Protein 5G5C (pdb70)

Secondary structure (DSSP, 8-state):
----S--PPP----S--GGGGT---EEEEEE-TT--EEEEEEE--S-SEEEEEE--TT--TT-TTTHHHHHHHHHHTT-EEEEEPPTTSTT-------HHHHHHHHHHHHHHH-GGG-SEEEEEEETHHHHHHHHHHHH-TTEEEEEEES--SSHHHHHHHHHTTGGGS-HHHHHHHHHHHHH---SGGGGTT--S-EEEEEETT-SSS-HHHHHHHHHHHTTT-TTEEEEEESS-TT-HHHHSHHHHHHHHHHHHHHHH-

Radius of gyration: 17.65 Å; Cα contacts (8 Å, |Δi|>4): 556; chains: 1; bounding box: 42×42×53 Å

Structure (mmCIF, N/CA/C/O backbone):
data_5G5C
#
_entry.id   5G5C
#
_cell.length_a   48.596
_cell.length_b   72.915
_cell.length_c   135.929
_cell.angle_alpha   90.00
_cell.angle_beta   90.00
_cell.angle_gamma   90.00
#
_symmetry.space_group_name_H-M   'C 2 2 21'
#
loop_
_entity.id
_entity.type
_entity.pdbx_description
1 polymer ESTERASE
2 water water
#
loop_
_atom_site.group_PDB
_atom_site.id
_atom_site.type_symbol
_atom_site.label_atom_id
_atom_site.label_alt_id
_atom_site.label_comp_id
_atom_site.label_asym_id
_atom_site.label_entity_id
_atom_site.label_seq_id
_atom_site.pdbx_PDB_ins_code
_atom_site.Cartn_x
_atom_site.Cartn_y
_atom_site.Cartn_z
_atom_site.occupancy
_atom_site.B_iso_or_equiv
_atom_site.auth_seq_id
_atom_site.auth_comp_id
_atom_site.auth_asym_id
_atom_site.auth_atom_id
_atom_site.pdbx_PDB_model_num
ATOM 1 N N . HIS A 1 6 ? -14.025 -9.683 51.231 1.00 44.11 19 HIS A N 1
ATOM 2 C CA . HIS A 1 6 ? -14.528 -10.772 50.401 1.00 43.61 19 HIS A CA 1
ATOM 3 C C . HIS A 1 6 ? -13.490 -11.889 50.321 1.00 46.92 19 HIS A C 1
ATOM 4 O O . HIS A 1 6 ? -12.289 -11.639 50.425 1.00 50.77 19 HIS A O 1
ATOM 11 N N . HIS A 1 7 ? -13.953 -13.120 50.137 1.00 45.68 20 HIS A N 1
ATOM 12 C CA . HIS A 1 7 ? -13.068 -14.279 50.191 1.00 43.95 20 HIS A CA 1
ATOM 13 C C . HIS A 1 7 ? -12.709 -14.821 48.812 1.00 41.09 20 HIS A C 1
ATOM 14 O O . HIS A 1 7 ? -11.915 -15.753 48.694 1.00 39.87 20 HIS A O 1
ATOM 21 N N . GLY A 1 8 ? -13.288 -14.231 47.772 1.00 38.48 21 GLY A N 1
ATOM 22 C CA . GLY A 1 8 ? -13.001 -14.645 46.412 1.00 35.63 21 GLY A CA 1
ATOM 23 C C . GLY A 1 8 ? -13.943 -15.725 45.918 1.00 33.52 21 GLY A C 1
ATOM 24 O O . GLY A 1 8 ? -14.887 -16.104 46.611 1.00 35.90 21 GLY A O 1
ATOM 25 N N . TYR A 1 9 ? -13.680 -16.226 44.717 1.00 31.71 22 TYR A N 1
ATOM 26 C CA . TYR A 1 9 ? -14.539 -17.230 44.102 1.00 30.64 22 TYR A CA 1
ATOM 27 C C . TYR A 1 9 ? -13.758 -18.482 43.732 1.00 38.12 22 TYR A C 1
ATOM 28 O O . TYR A 1 9 ? -12.780 -18.417 42.988 1.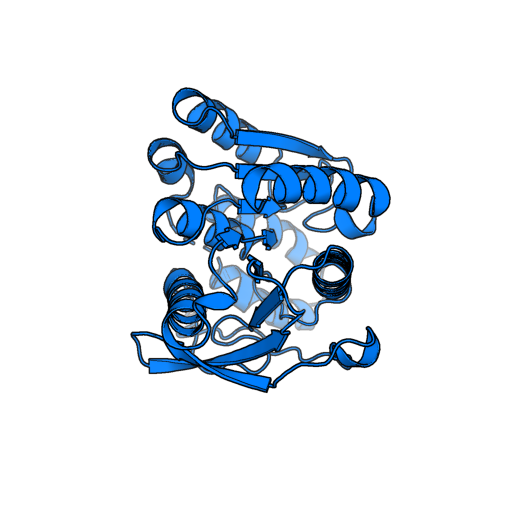00 44.78 22 TYR A O 1
ATOM 37 N N . LYS A 1 10 ? -14.197 -19.622 44.254 1.00 36.75 23 LYS A N 1
ATOM 38 C CA . LYS A 1 10 ? -13.581 -20.899 43.926 1.00 39.45 23 LYS A CA 1
ATOM 39 C C . LYS A 1 10 ? -13.786 -21.194 42.447 1.00 44.44 23 LYS A C 1
ATOM 40 O O . LYS A 1 10 ? -12.955 -21.840 41.804 1.00 48.93 23 LYS A O 1
ATOM 46 N N . MET A 1 11 ? -14.953 -20.812 41.915 1.00 40.21 24 MET A N 1
ATOM 47 C CA . MET A 1 11 ? -15.393 -21.140 40.556 1.00 35.62 24 MET A CA 1
ATOM 48 C C . MET A 1 11 ? -16.506 -20.224 40.030 1.00 34.90 24 MET A C 1
ATOM 49 O O . MET A 1 11 ? -17.461 -19.963 40.717 1.00 30.69 24 MET A O 1
ATOM 54 N N . VAL A 1 12 ? -16.333 -19.705 38.817 1.00 39.02 25 VAL A N 1
ATOM 55 C CA . VAL A 1 12 ? -17.352 -18.870 38.196 1.00 37.53 25 VAL A CA 1
ATOM 56 C C . VAL A 1 12 ? -17.680 -19.375 36.798 1.00 39.75 25 VAL A C 1
ATOM 57 O O . VAL A 1 12 ? -16.919 -19.151 35.854 1.00 43.18 25 VAL A O 1
ATOM 61 N N . ASN A 1 13 ? -18.805 -20.069 36.661 1.00 33.38 26 ASN A N 1
ATOM 62 C CA . ASN A 1 13 ? -19.225 -20.529 35.347 1.00 33.80 26 ASN A CA 1
ATOM 63 C C . ASN A 1 13 ? -20.026 -19.478 34.609 1.00 34.80 26 ASN A C 1
ATOM 64 O O . ASN A 1 13 ? -20.945 -18.879 35.173 1.00 36.55 26 ASN A O 1
ATOM 69 N N . PRO A 1 14 ? -19.672 -19.253 33.333 1.00 31.19 27 PRO A N 1
ATOM 70 C CA . PRO A 1 14 ? -20.374 -18.303 32.471 1.00 31.25 27 PRO A CA 1
ATOM 71 C C . PRO A 1 14 ? -21.861 -18.598 32.412 1.00 28.15 27 PRO A C 1
ATOM 72 O O . PRO A 1 14 ? -22.282 -19.725 32.659 1.00 25.78 27 PRO A O 1
ATOM 76 N N . PRO A 1 15 ? -22.666 -17.580 32.115 1.00 33.90 28 PRO A N 1
ATOM 77 C CA . PRO A 1 15 ? -24.082 -17.841 31.875 1.00 34.06 28 PRO A CA 1
ATOM 78 C C . PRO A 1 15 ? -24.260 -18.705 30.636 1.00 24.09 28 PRO A C 1
ATOM 79 O O . PRO A 1 15 ? -23.416 -18.673 29.732 1.00 23.76 28 PRO A O 1
ATOM 83 N N . ARG A 1 16 ? -25.367 -19.422 30.569 1.00 19.70 29 ARG A N 1
ATOM 84 C CA . ARG A 1 16 ? -25.619 -20.239 29.416 1.00 18.08 29 ARG A CA 1
ATOM 85 C C . ARG A 1 16 ? -26.759 -19.667 28.635 1.00 21.96 29 ARG A C 1
ATOM 86 O O . ARG A 1 16 ? -27.900 -19.715 29.071 1.00 24.87 29 ARG A O 1
ATOM 94 N N . VAL A 1 17 ? -26.439 -19.134 27.474 1.00 20.63 30 VAL A N 1
ATOM 95 C CA . VAL A 1 17 ? -27.426 -18.494 26.628 1.00 21.20 30 VAL A CA 1
ATOM 96 C C . VAL A 1 17 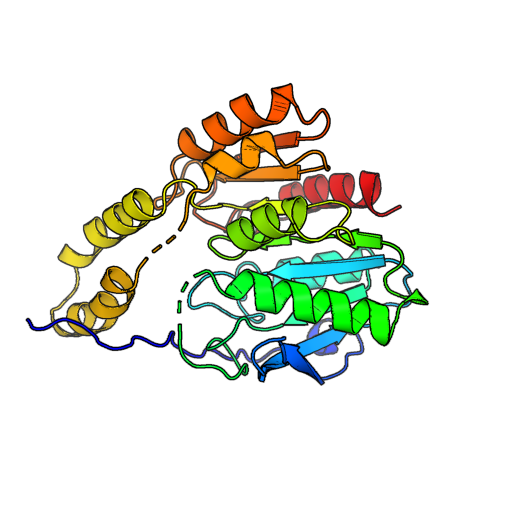? -27.665 -19.345 25.386 1.00 17.35 30 VAL A C 1
ATOM 97 O O . VAL A 1 17 ? -26.740 -19.626 24.625 1.00 16.45 30 VAL A O 1
ATOM 101 N N . VAL A 1 18 ? -28.906 -19.785 25.212 1.00 17.38 31 VAL A N 1
ATOM 102 C CA . VAL A 1 18 ? -29.297 -20.569 24.047 1.00 18.05 31 VAL A CA 1
ATOM 103 C C . VAL A 1 18 ? -30.345 -19.780 23.277 1.00 16.77 31 VAL A C 1
ATOM 104 O O . VAL A 1 18 ? -31.398 -19.446 23.818 1.00 18.36 31 VAL A O 1
ATOM 108 N N . GLY A 1 19 ? -30.047 -19.462 22.024 1.00 15.80 32 GLY A N 1
ATOM 109 C CA . GLY A 1 19 ? -30.932 -18.646 21.215 1.00 19.40 32 GLY A CA 1
ATOM 110 C C . GLY A 1 19 ? -32.061 -19.432 20.588 1.00 21.21 32 GLY A C 1
ATOM 111 O O . GLY A 1 19 ? -32.165 -20.641 20.770 1.00 20.58 32 GLY A O 1
ATOM 112 N N . ASN A 1 20 ? -32.902 -18.735 19.833 1.00 22.25 33 ASN A N 1
ATOM 113 C CA . ASN A 1 20 ? -34.093 -19.340 19.259 1.00 29.09 33 ASN A CA 1
ATOM 114 C C . ASN A 1 20 ? -34.050 -19.336 17.733 1.00 24.32 33 ASN A C 1
ATOM 115 O O . ASN A 1 20 ? -35.023 -18.973 17.073 1.00 26.63 33 ASN A O 1
ATOM 120 N N . TRP A 1 21 ? -32.908 -19.733 17.182 1.00 15.26 34 TRP A N 1
ATOM 121 C CA . TRP A 1 21 ? -32.771 -19.926 15.750 1.00 15.53 34 TRP A CA 1
ATOM 122 C C . TRP A 1 21 ? -31.838 -21.099 15.531 1.00 14.10 34 TRP A C 1
ATOM 123 O O . TRP A 1 21 ? -31.045 -21.449 16.414 1.00 13.91 34 TRP A O 1
ATOM 134 N N . THR A 1 22 ? -31.955 -21.720 14.361 1.00 13.89 35 THR A N 1
ATOM 135 C CA . THR A 1 22 ? -31.085 -22.813 13.961 1.00 13.06 35 THR A CA 1
ATOM 136 C C . THR A 1 22 ? -30.741 -22.623 12.490 1.00 11.85 35 THR A C 1
ATOM 137 O O . THR A 1 22 ? -31.312 -21.755 11.830 1.00 13.57 35 THR A O 1
ATOM 141 N N . PRO A 1 23 ? -29.816 -23.435 11.955 1.00 11.88 36 PRO A N 1
ATOM 142 C CA . PRO A 1 23 ? -29.522 -23.264 10.530 1.00 11.89 36 PRO A CA 1
ATOM 143 C C . PRO A 1 23 ? -30.732 -23.526 9.621 1.00 12.77 36 PRO A C 1
ATOM 144 O O . PRO A 1 23 ? -30.722 -23.055 8.477 1.00 12.51 36 PRO A O 1
ATOM 148 N N . LYS A 1 24 ? -31.754 -24.228 10.109 1.00 12.89 37 LYS A N 1
ATOM 149 C CA . LYS A 1 24 ? -32.982 -24.377 9.330 1.00 15.48 37 LYS A CA 1
ATOM 150 C C . LYS A 1 24 ? -33.600 -23.019 8.991 1.00 14.24 37 LYS A C 1
ATOM 151 O O . LYS A 1 24 ? -34.187 -22.841 7.920 1.00 14.12 37 LYS A O 1
ATOM 157 N N . ASP A 1 25 ? -33.464 -22.066 9.907 1.00 14.60 38 ASP A N 1
ATOM 158 C CA . ASP A 1 25 ? -33.957 -20.717 9.682 1.00 14.21 38 ASP A CA 1
ATOM 159 C C . ASP A 1 25 ? -33.190 -19.979 8.585 1.00 16.37 38 ASP A C 1
ATOM 160 O O . ASP A 1 25 ? -33.679 -18.993 8.042 1.00 17.04 38 ASP A O 1
ATOM 165 N N . LEU A 1 26 ? -31.994 -20.467 8.267 1.00 12.28 39 LEU A N 1
ATOM 166 C CA . LEU A 1 26 ? -31.198 -19.975 7.141 1.00 13.07 39 LEU A CA 1
ATOM 167 C C . LEU A 1 26 ? -31.386 -20.829 5.882 1.00 12.81 39 LEU A C 1
ATOM 168 O O . LEU A 1 26 ? -30.736 -20.581 4.860 1.00 14.21 39 LEU A O 1
ATOM 173 N N . SER A 1 27 ? -32.250 -21.839 5.985 1.00 12.48 40 SER A N 1
ATOM 174 C CA A SER A 1 27 ? -32.532 -22.799 4.910 0.44 12.77 40 SER A CA 1
ATOM 175 C CA B SER A 1 27 ? -32.519 -22.799 4.907 0.56 12.56 40 SER A CA 1
ATOM 176 C C . SER A 1 27 ? -31.328 -23.698 4.603 1.00 12.26 40 SER A C 1
ATOM 177 O O . SER A 1 27 ? -31.053 -24.011 3.431 1.00 12.95 40 SER A O 1
ATOM 182 N N . PHE A 1 28 ? -30.633 -24.133 5.653 1.00 11.93 41 PHE A N 1
ATOM 183 C CA . PHE A 1 28 ? -29.562 -25.126 5.524 1.00 12.66 41 PHE A CA 1
ATOM 184 C C . PHE A 1 28 ? -29.843 -26.307 6.446 1.00 13.03 41 PHE A C 1
ATOM 185 O O . PHE A 1 28 ? -30.156 -26.126 7.624 1.00 14.45 41 PHE A O 1
ATOM 193 N N . GLU A 1 29 ? -29.736 -27.516 5.903 1.00 12.31 42 GLU A N 1
ATOM 194 C CA . GLU A 1 29 ? -29.797 -28.734 6.704 1.00 13.24 42 GLU A CA 1
ATOM 195 C C . GLU A 1 29 ? -28.621 -28.786 7.661 1.00 11.62 42 GLU A C 1
ATOM 196 O O . GLU A 1 29 ? -27.542 -28.310 7.344 1.00 12.28 42 GLU A O 1
ATOM 202 N N . TYR A 1 30 ? -28.828 -29.384 8.831 1.00 11.66 43 TYR A N 1
ATOM 203 C CA . TYR A 1 30 ? -27.752 -29.475 9.809 1.00 11.55 43 TYR A CA 1
ATOM 204 C C . TYR A 1 30 ? -28.008 -30.630 10.767 1.00 11.20 43 TYR A C 1
ATOM 205 O O . TYR A 1 30 ? -29.121 -31.132 10.861 1.00 13.26 43 TYR A O 1
ATOM 214 N N . LYS A 1 31 ? -26.956 -31.039 11.464 1.00 10.76 44 LYS A N 1
ATOM 215 C CA A LYS A 1 31 ? -27.020 -32.043 12.523 0.74 10.61 44 LYS A CA 1
ATOM 216 C CA B LYS A 1 31 ? -27.058 -32.031 12.525 0.26 12.78 44 LYS A CA 1
ATOM 217 C C . LYS A 1 31 ? -26.626 -31.437 13.864 1.00 11.59 44 LYS A C 1
ATOM 218 O O . LYS A 1 31 ? -25.668 -30.670 13.933 1.00 10.86 44 LYS A O 1
ATOM 229 N N . ASP A 1 32 ? -27.345 -31.796 14.922 1.00 11.19 45 ASP A N 1
ATOM 230 C CA . ASP A 1 32 ? -26.920 -31.531 16.296 1.00 11.26 45 ASP A CA 1
ATOM 231 C C . ASP A 1 32 ? -25.956 -32.638 16.698 1.00 11.57 45 ASP A C 1
ATOM 232 O O . ASP A 1 32 ? -26.318 -33.822 16.637 1.00 12.87 45 ASP A O 1
ATOM 237 N N . VAL A 1 33 ? -24.750 -32.283 17.123 1.00 11.58 46 VAL A N 1
ATOM 238 C CA . VAL A 1 33 ? -23.739 -33.288 17.419 1.00 11.84 46 VAL A CA 1
ATOM 239 C C . VAL A 1 33 ? -23.121 -33.049 18.787 1.00 11.87 46 VAL A C 1
ATOM 240 O O . VAL A 1 33 ? -23.200 -31.943 19.344 1.00 11.94 46 VAL A O 1
ATOM 244 N N . GLU A 1 34 ? -22.512 -34.094 19.324 1.00 11.83 47 GLU A N 1
ATOM 245 C CA . GLU A 1 34 ? -21.746 -33.997 20.559 1.00 12.18 47 GLU A CA 1
ATOM 246 C C . GLU A 1 34 ? -20.303 -34.369 20.294 1.00 13.50 47 GLU A C 1
ATOM 247 O O . GLU A 1 34 ? -20.022 -35.419 19.702 1.00 14.89 47 GLU A O 1
ATOM 253 N N . ILE A 1 35 ? -19.399 -33.503 20.735 1.00 11.84 48 ILE A N 1
ATOM 254 C CA . ILE A 1 35 ? -17.966 -33.669 20.525 1.00 13.05 48 ILE A CA 1
ATOM 255 C C . ILE A 1 35 ? -17.270 -33.796 21.871 1.00 14.45 48 ILE A C 1
ATOM 256 O O . ILE A 1 35 ? -17.510 -32.976 22.759 1.00 17.08 48 ILE A O 1
ATOM 261 N N . THR A 1 36 ? -16.431 -34.813 22.039 1.00 13.56 49 THR A N 1
ATOM 262 C CA . THR A 1 36 ? -15.770 -35.038 23.326 1.00 16.72 49 THR A CA 1
ATOM 263 C C . THR A 1 36 ? -14.298 -34.620 23.273 1.00 14.50 49 THR A C 1
ATOM 264 O O . THR A 1 36 ? -13.557 -35.019 22.364 1.00 17.19 49 THR A O 1
ATOM 268 N N . THR A 1 37 ? -13.877 -33.804 24.238 1.00 15.41 50 THR A N 1
ATOM 269 C CA . THR A 1 37 ? -12.512 -33.303 24.271 1.00 14.33 50 THR A CA 1
ATOM 270 C C . THR A 1 37 ? -11.560 -34.312 24.891 1.00 15.61 50 THR A C 1
ATOM 271 O O . THR A 1 37 ? -11.987 -35.316 25.457 1.00 16.22 50 THR A O 1
ATOM 275 N N . GLU A 1 38 ? -10.263 -34.029 24.804 1.00 16.15 51 GLU A N 1
ATOM 276 C CA . GLU A 1 38 ? -9.289 -34.958 25.352 1.00 17.65 51 GLU A CA 1
ATOM 277 C C . GLU A 1 38 ? -9.363 -35.021 26.881 1.00 20.62 51 GLU A C 1
ATOM 278 O O . GLU A 1 38 ? -8.907 -35.995 27.467 1.00 23.58 51 GLU A O 1
ATOM 284 N N . ASP A 1 39 ? -9.939 -34.003 27.522 1.00 18.22 52 ASP A N 1
ATOM 285 C CA . ASP A 1 39 ? -10.180 -34.086 28.965 1.00 20.06 52 ASP A CA 1
ATOM 286 C C . ASP A 1 39 ? -11.647 -34.399 29.271 1.00 19.38 52 ASP A C 1
ATOM 287 O O . ASP A 1 39 ? -12.154 -34.057 30.340 1.00 20.16 52 ASP A O 1
ATOM 292 N N . ASN A 1 40 ? -12.300 -35.079 28.329 1.00 17.62 53 ASN A N 1
ATOM 293 C CA . ASN A 1 40 ? -13.621 -35.696 28.505 1.00 20.68 53 ASN A CA 1
ATOM 294 C C . ASN A 1 40 ? -14.782 -34.719 28.697 1.00 19.11 53 ASN A C 1
ATOM 295 O O . ASN A 1 40 ? -15.810 -35.079 29.267 1.00 22.80 53 ASN A O 1
ATOM 300 N N . VAL A 1 41 ? -14.640 -33.500 28.197 1.00 15.97 54 VAL A N 1
ATOM 301 C CA . VAL A 1 41 ? -15.744 -32.552 28.224 1.00 15.57 54 VAL A CA 1
ATOM 302 C C . VAL A 1 41 ? -16.626 -32.790 26.999 1.00 13.70 54 VAL A C 1
ATOM 303 O O . VAL A 1 41 ? -16.120 -32.956 25.883 1.00 14.46 54 VAL A O 1
ATOM 307 N N . LYS A 1 42 ? -17.938 -32.810 27.208 1.00 15.05 55 LYS A N 1
ATOM 308 C CA . LYS A 1 42 ? -18.894 -33.017 26.124 1.00 14.88 55 LYS A CA 1
ATOM 309 C C . LYS A 1 42 ? -19.391 -31.696 25.569 1.00 16.18 55 LYS A C 1
ATOM 310 O O . LYS A 1 42 ? -20.191 -31.014 26.217 1.00 17.93 55 LYS A O 1
ATOM 316 N N . LEU A 1 43 ? -18.937 -31.350 24.371 1.00 13.38 56 LEU A N 1
ATOM 317 C CA . LEU A 1 43 ? -19.358 -30.128 23.705 1.00 13.17 56 LEU A CA 1
ATOM 318 C C . LEU A 1 43 ? -20.574 -30.362 22.825 1.00 13.05 56 LEU A C 1
ATOM 319 O O . LEU A 1 43 ? -20.735 -31.433 22.238 1.00 14.63 56 LEU A O 1
ATOM 324 N N . SER A 1 44 ? -21.398 -29.337 22.702 1.00 11.09 57 SER A N 1
ATOM 325 C CA . SER A 1 44 ? -22.550 -29.335 21.809 1.00 11.34 57 SER A CA 1
ATOM 326 C C . SER A 1 44 ? -22.284 -28.456 20.597 1.00 9.84 57 SER A C 1
ATOM 327 O O . SER A 1 44 ? -21.750 -27.352 20.735 1.00 10.76 57 SER A O 1
ATOM 330 N N . GLY A 1 45 ? -22.636 -28.932 19.403 1.00 10.95 58 GLY A N 1
ATOM 331 C CA . GLY A 1 45 ? -22.447 -28.132 18.209 1.00 10.10 58 GLY A CA 1
ATOM 332 C C . GLY A 1 45 ? -23.377 -28.494 17.067 1.00 9.31 58 GLY A C 1
ATOM 333 O O . GLY A 1 45 ? -24.122 -29.478 17.136 1.00 10.95 58 GLY A O 1
ATOM 334 N N . TRP A 1 46 ? -23.331 -27.676 16.019 1.00 9.35 59 TRP A N 1
ATOM 335 C CA . TRP A 1 46 ? -23.979 -27.945 14.747 1.00 9.78 59 TRP A CA 1
ATOM 336 C C . TRP A 1 46 ? -22.945 -28.358 13.718 1.00 9.49 59 TRP A C 1
ATOM 337 O O . TRP A 1 46 ? -21.962 -27.644 13.505 1.00 9.85 59 TRP A O 1
ATOM 348 N N . TRP A 1 47 ? -23.177 -29.500 13.080 1.00 9.68 60 TRP A N 1
ATOM 349 C CA . TRP A 1 47 ? -22.435 -29.883 11.890 1.00 10.02 60 TRP A CA 1
ATOM 350 C C . TRP A 1 47 ? -23.307 -29.554 10.695 1.00 9.43 60 TRP A C 1
ATOM 351 O O . TRP A 1 47 ? -24.388 -30.120 10.550 1.00 9.91 60 TRP A O 1
ATOM 362 N N . ILE A 1 48 ? -22.858 -28.616 9.869 1.00 9.39 61 ILE A N 1
ATOM 363 C CA . ILE A 1 48 ? -23.645 -28.118 8.750 1.00 10.05 61 ILE A CA 1
ATOM 364 C C . ILE A 1 48 ? -22.917 -28.475 7.446 1.00 8.85 61 ILE A C 1
ATOM 365 O O . ILE A 1 48 ? -22.051 -27.746 6.970 1.00 10.01 61 ILE A O 1
ATOM 370 N N . ASP A 1 49 ? -23.269 -29.637 6.906 1.00 9.95 62 ASP A N 1
ATOM 371 C CA . ASP A 1 49 ? -22.699 -30.160 5.677 1.00 10.02 62 ASP A CA 1
ATOM 372 C C . ASP A 1 49 ? -23.315 -29.426 4.504 1.00 10.72 62 ASP A C 1
ATOM 373 O O . ASP A 1 49 ? -24.497 -29.582 4.199 1.00 11.43 62 ASP A O 1
ATOM 378 N N . ASN A 1 50 ? -22.493 -28.618 3.857 1.00 10.33 63 ASN A N 1
ATOM 379 C CA . ASN A 1 50 ? -22.910 -27.771 2.747 1.00 10.79 63 ASN A CA 1
ATOM 380 C C . ASN A 1 50 ? -22.361 -28.295 1.416 1.00 11.87 63 ASN A C 1
ATOM 381 O O . ASN A 1 50 ? -22.260 -27.548 0.445 1.00 13.71 63 ASN A O 1
ATOM 386 N N . GLY A 1 51 ? -21.984 -29.576 1.380 1.00 10.62 64 GLY A N 1
ATOM 387 C CA . GLY A 1 51 ? -21.504 -30.193 0.151 1.00 13.61 64 GLY A CA 1
ATOM 388 C C . GLY A 1 51 ? -20.127 -29.729 -0.308 1.00 11.98 64 GLY A C 1
ATOM 389 O O . GLY A 1 51 ? -19.793 -29.857 -1.493 1.00 13.53 64 GLY A O 1
ATOM 390 N N . SER A 1 52 ? -19.318 -29.216 0.614 1.00 11.22 65 SER A N 1
ATOM 391 C CA . SER A 1 52 ? -17.996 -28.708 0.276 1.00 11.62 65 SER A CA 1
ATOM 392 C C . SER A 1 52 ? -16.907 -29.662 0.750 1.00 11.81 65 SER A C 1
ATOM 393 O O . SER A 1 52 ? -17.163 -30.549 1.570 1.00 11.50 65 SER A O 1
ATOM 396 N N . ASP A 1 53 ? -15.686 -29.473 0.252 1.00 11.00 66 ASP A N 1
ATOM 397 C CA . ASP A 1 53 ? -14.522 -30.129 0.843 1.00 11.00 66 ASP A CA 1
ATOM 398 C C . ASP A 1 53 ? -13.819 -29.190 1.836 1.00 11.40 66 ASP A C 1
ATOM 399 O O . ASP A 1 53 ? -12.760 -29.525 2.365 1.00 12.27 66 ASP A O 1
ATOM 404 N N . LYS A 1 54 ? -14.440 -28.035 2.094 1.00 10.14 67 LYS A N 1
ATOM 405 C CA . LYS A 1 54 ? -13.897 -26.991 2.970 1.00 11.34 67 LYS A CA 1
ATOM 406 C C . LYS A 1 54 ? -14.803 -26.758 4.176 1.00 9.98 67 LYS A C 1
ATOM 407 O O . LYS A 1 54 ? -16.013 -26.622 3.996 1.00 11.24 67 LYS A O 1
ATOM 413 N N . THR A 1 55 ? -14.231 -26.662 5.378 1.00 9.95 68 THR A N 1
ATOM 414 C CA . THR A 1 55 ? -15.001 -26.345 6.581 1.00 8.32 68 THR A CA 1
ATOM 415 C C . THR A 1 55 ? -14.410 -25.118 7.255 1.00 9.57 68 THR A C 1
ATOM 416 O O . THR A 1 55 ? -13.179 -25.002 7.382 1.00 9.62 68 THR A O 1
ATOM 420 N N . VAL A 1 56 ? -15.275 -24.197 7.672 1.00 8.35 69 VAL A N 1
ATOM 421 C CA . VAL A 1 56 ? -14.846 -23.088 8.524 1.00 9.16 69 VAL A CA 1
ATOM 422 C C . VAL A 1 56 ? -15.531 -23.215 9.889 1.00 8.02 69 VAL A C 1
ATOM 423 O O . VAL A 1 56 ? -16.717 -23.572 9.977 1.00 9.67 69 VAL A O 1
ATOM 427 N N . ILE A 1 57 ? -14.768 -22.950 10.941 1.00 8.74 70 ILE A N 1
ATOM 428 C CA . ILE A 1 57 ? -15.209 -23.048 12.322 1.00 7.98 70 ILE A CA 1
ATOM 429 C C . ILE A 1 57 ? -15.247 -21.644 12.930 1.00 8.36 70 ILE A C 1
ATOM 430 O O . ILE A 1 57 ? -14.192 -21.035 13.169 1.00 8.97 70 ILE A O 1
ATOM 435 N N . PRO A 1 58 ? -16.457 -21.106 13.173 1.00 8.60 71 PRO A N 1
ATOM 436 C CA . PRO A 1 58 ? -16.585 -19.803 13.825 1.00 9.10 71 PRO A CA 1
ATOM 437 C C . PRO A 1 58 ? -16.640 -19.976 15.348 1.00 8.74 71 PRO A C 1
ATOM 438 O O . PRO A 1 58 ? -17.419 -20.801 15.855 1.00 9.88 71 PRO A O 1
ATOM 442 N N . LEU A 1 59 ? -15.816 -19.213 16.066 1.00 8.70 72 LEU A N 1
ATOM 443 C CA . LEU A 1 59 ? -15.612 -19.329 17.501 1.00 9.27 72 LEU A CA 1
ATOM 444 C C . LEU A 1 59 ? -16.162 -18.107 18.221 1.00 9.17 72 LEU A C 1
ATOM 445 O O . LEU A 1 59 ? -15.746 -16.969 17.949 1.00 9.94 72 LEU A O 1
ATOM 450 N N . HIS A 1 60 ? -17.082 -18.335 19.147 1.00 9.40 73 HIS A N 1
ATOM 451 C CA . HIS A 1 60 ? -17.738 -17.240 19.841 1.00 9.72 73 HIS A CA 1
ATOM 452 C C . HIS A 1 60 ? -16.921 -16.713 21.017 1.00 10.30 73 HIS A C 1
ATOM 453 O O . HIS A 1 60 ? -15.893 -17.275 21.381 1.00 10.70 73 HIS A O 1
ATOM 460 N N . GLY A 1 61 ? -17.415 -15.645 21.634 1.00 10.22 74 GLY A N 1
ATOM 461 C CA . GLY A 1 61 ? -16.689 -15.003 22.718 1.00 12.05 74 GLY A CA 1
ATOM 462 C C . GLY A 1 61 ? -17.049 -15.510 24.104 1.00 11.36 74 GLY A C 1
ATOM 463 O O . GLY A 1 61 ? -17.988 -16.300 24.287 1.00 11.94 74 GLY A O 1
ATOM 464 N N . TYR A 1 62 ? -16.290 -15.056 25.099 1.00 12.20 75 TYR A N 1
ATOM 465 C CA . TYR A 1 62 ? -16.541 -15.339 26.509 1.00 12.73 75 TYR A CA 1
ATOM 466 C C . TYR A 1 62 ? -17.916 -14.844 26.922 1.00 13.54 75 TYR A C 1
ATOM 467 O O . TYR A 1 62 ? -18.271 -13.705 26.627 1.00 15.32 75 TYR A O 1
ATOM 476 N N . THR A 1 63 ? -18.663 -15.725 27.590 1.00 12.96 76 THR A N 1
ATOM 477 C CA . THR A 1 63 ? -20.063 -15.570 28.038 1.00 15.26 76 THR A CA 1
ATOM 478 C C . THR A 1 63 ? -21.091 -15.634 26.904 1.00 13.64 76 THR A C 1
ATOM 479 O O . THR A 1 63 ? -22.290 -15.522 27.145 1.00 15.84 76 THR A O 1
ATOM 483 N N . SER A 1 64 ? -20.631 -15.838 25.681 1.00 13.38 77 SER A N 1
ATOM 484 C CA . SER A 1 64 ? -21.513 -15.897 24.518 1.00 13.07 77 SER A CA 1
ATOM 485 C C . SER A 1 64 ? -21.847 -17.357 24.180 1.00 11.99 77 SER A C 1
ATOM 486 O O . SER A 1 64 ? -21.732 -18.225 25.036 1.00 12.15 77 SER A O 1
ATOM 489 N N . SER A 1 65 ? -22.270 -17.601 22.942 1.00 10.76 78 SER A N 1
ATOM 490 C CA . SER A 1 65 ? -22.553 -18.951 22.455 1.00 10.96 78 SER A CA 1
ATOM 491 C C . SER A 1 65 ? -22.672 -18.874 20.949 1.00 12.15 78 SER A C 1
ATOM 492 O O . SER A 1 65 ? -22.560 -17.789 20.363 1.00 11.31 78 SER A O 1
ATOM 495 N N . ARG A 1 66 ? -22.911 -20.014 20.300 1.00 10.29 79 ARG A N 1
ATOM 496 C CA . ARG A 1 66 ? -23.011 -20.031 18.846 1.00 10.72 79 ARG A CA 1
ATOM 497 C C . ARG A 1 66 ? -24.188 -19.213 18.304 1.00 10.13 79 ARG A C 1
ATOM 498 O O . ARG A 1 66 ? -24.242 -18.922 17.111 1.00 11.24 79 ARG A O 1
ATOM 506 N N . TRP A 1 67 ? -25.127 -18.857 19.175 1.00 12.08 80 TRP A N 1
ATOM 507 C CA . TRP A 1 67 ? -26.346 -18.178 18.740 1.00 13.27 80 TRP A CA 1
ATOM 508 C C . TRP A 1 67 ? -26.238 -16.657 18.617 1.00 13.09 80 TRP A C 1
ATOM 509 O O . TRP A 1 67 ? -27.140 -16.043 18.049 1.00 15.68 80 TRP A O 1
ATOM 520 N N . ALA A 1 68 ? -25.180 -16.051 19.169 1.00 12.39 81 ALA A N 1
ATOM 521 C CA . ALA A 1 68 ? -25.130 -14.587 19.331 1.00 14.65 81 ALA A CA 1
ATOM 522 C C . ALA A 1 68 ? -25.579 -13.865 18.064 1.00 12.99 81 ALA A C 1
ATOM 523 O O . ALA A 1 68 ? -24.945 -13.970 17.019 1.00 13.57 81 ALA A O 1
ATOM 525 N N . GLU A 1 69 ? -26.680 -13.131 18.145 1.00 13.71 82 GLU A N 1
ATOM 526 C CA . GLU A 1 69 ? -27.266 -12.612 16.918 1.00 16.94 82 GLU A CA 1
ATOM 527 C C . GLU A 1 69 ? -26.495 -11.440 16.322 1.00 14.67 82 GLU A C 1
ATOM 528 O O . GLU A 1 69 ? -26.651 -11.143 15.136 1.00 15.42 82 GLU A O 1
ATOM 534 N N . HIS A 1 70 ? -25.648 -10.782 17.113 1.00 13.64 83 HIS A N 1
ATOM 535 C CA . HIS A 1 70 ? -24.946 -9.627 16.576 1.00 14.45 83 HIS A CA 1
ATOM 536 C C . HIS A 1 70 ? -23.662 -9.991 15.836 1.00 14.57 83 HIS A C 1
ATOM 537 O O . HIS A 1 70 ? -23.126 -9.146 15.113 1.00 17.86 83 HIS A O 1
ATOM 544 N N . TYR A 1 71 ? -23.163 -11.221 15.973 1.00 13.19 84 TYR A N 1
ATOM 545 C CA . TYR A 1 71 ? -22.037 -11.629 15.125 1.00 11.87 84 TYR A CA 1
ATOM 546 C C . TYR A 1 71 ? -22.063 -13.101 14.718 1.00 10.18 84 TYR A C 1
ATOM 547 O O . TYR A 1 71 ? -21.647 -13.418 13.613 1.00 10.39 84 TYR A O 1
ATOM 556 N N . MET A 1 72 ? -22.534 -14.005 15.572 1.00 10.95 85 MET A N 1
ATOM 557 C CA . MET A 1 72 ? -22.501 -15.423 15.198 1.00 11.32 85 MET A CA 1
ATOM 558 C C . MET A 1 72 ? -23.548 -15.792 14.149 1.00 10.15 85 MET A C 1
ATOM 559 O O . MET A 1 72 ? -23.255 -16.541 13.221 1.00 10.45 85 MET A O 1
ATOM 564 N N . ARG A 1 73 ? -24.773 -15.304 14.289 1.00 10.49 86 ARG A N 1
ATOM 565 C CA . ARG A 1 73 ? -25.753 -15.601 13.254 1.00 11.73 86 ARG A CA 1
ATOM 566 C C . ARG A 1 73 ? -25.315 -15.015 11.896 1.00 10.92 86 ARG A C 1
ATOM 567 O O . ARG A 1 73 ? -25.325 -15.736 10.897 1.00 11.77 86 ARG A O 1
ATOM 575 N N . PRO A 1 74 ? -24.873 -13.739 11.846 1.00 11.56 87 PRO A N 1
ATOM 576 C CA . PRO A 1 74 ? -24.373 -13.262 10.551 1.00 12.21 87 PRO A CA 1
ATOM 577 C C . PRO A 1 74 ? -23.155 -14.030 10.021 1.00 9.94 87 PRO A C 1
ATOM 578 O O . PRO A 1 74 ? -23.088 -14.236 8.809 1.00 10.52 87 PRO A O 1
ATOM 582 N N . VAL A 1 75 ? -22.205 -14.430 10.863 1.00 10.36 88 VAL A N 1
ATOM 583 C CA . VAL A 1 75 ? -21.048 -15.100 10.292 1.00 9.58 88 VAL A CA 1
ATOM 584 C C . VAL A 1 75 ? -21.405 -16.502 9.802 1.00 8.54 88 VAL A C 1
ATOM 585 O O . VAL A 1 75 ? -20.892 -16.945 8.784 1.00 9.37 88 VAL A O 1
ATOM 589 N N . ILE A 1 76 ? -22.311 -17.187 10.492 1.00 9.85 89 ILE A N 1
ATOM 590 C CA . ILE A 1 76 ? -22.704 -18.522 10.053 1.00 9.74 89 ILE A CA 1
ATOM 591 C C . ILE A 1 76 ? -23.477 -18.436 8.735 1.00 9.61 89 ILE A C 1
ATOM 592 O O . ILE A 1 76 ? -23.207 -19.204 7.796 1.00 10.74 89 ILE A O 1
ATOM 597 N N . GLU A 1 77 ? -24.399 -17.486 8.642 1.00 9.92 90 GLU A N 1
ATOM 598 C CA . GLU A 1 77 ? -25.112 -17.249 7.391 1.00 11.14 90 GLU A CA 1
ATOM 599 C C . GLU A 1 77 ? -24.151 -16.937 6.241 1.00 9.78 90 GLU A C 1
ATOM 600 O O . GLU A 1 77 ? -24.262 -17.502 5.156 1.00 10.65 90 GLU A O 1
ATOM 606 N N . PHE A 1 78 ? -23.198 -16.045 6.503 1.00 10.49 91 PHE A N 1
ATOM 607 C CA . PHE A 1 78 ? -22.202 -15.657 5.507 1.00 10.10 91 PHE A CA 1
ATOM 608 C C . PHE A 1 78 ? -21.394 -16.870 5.028 1.00 9.16 91 PHE A C 1
ATOM 609 O O . PHE A 1 78 ? -21.224 -17.068 3.821 1.00 10.10 91 PHE A O 1
ATOM 617 N N . LEU A 1 79 ? -20.912 -17.678 5.969 1.00 9.18 92 LEU A N 1
ATOM 618 C CA . LEU A 1 79 ? -20.087 -18.828 5.619 1.00 8.96 92 LEU A CA 1
ATOM 619 C C . LEU A 1 79 ? -20.852 -19.842 4.775 1.00 9.45 92 LEU A C 1
ATOM 620 O O . LEU A 1 79 ? -20.325 -20.382 3.794 1.00 10.49 92 LEU A O 1
ATOM 625 N N . LEU A 1 80 ? -22.101 -20.094 5.152 1.00 9.25 93 LEU A N 1
ATOM 626 C CA . LEU A 1 80 ? -22.912 -21.041 4.413 1.00 10.01 93 LEU A CA 1
ATOM 627 C C . LEU A 1 80 ? -23.234 -20.499 3.026 1.00 9.32 93 LEU A C 1
ATOM 628 O O . LEU A 1 80 ? -23.207 -21.249 2.047 1.00 10.55 93 LEU A O 1
ATOM 633 N N . LYS A 1 81 ? -23.512 -19.202 2.914 1.00 10.11 94 LYS A N 1
ATOM 634 C CA . LYS A 1 81 ? -23.799 -18.636 1.599 1.00 10.81 94 LYS A CA 1
ATOM 635 C C . LYS A 1 81 ? -22.567 -18.599 0.690 1.00 11.40 94 LYS A C 1
ATOM 636 O O . LYS A 1 81 ? -22.707 -18.634 -0.526 1.00 11.59 94 LYS A O 1
ATOM 642 N N . GLU A 1 82 ? -21.372 -18.586 1.276 1.00 10.64 95 GLU A N 1
ATOM 643 C CA . GLU A 1 82 ? -20.139 -18.720 0.502 1.00 11.56 95 GLU A CA 1
ATOM 644 C C . GLU A 1 82 ? -19.906 -20.147 0.015 1.00 11.42 95 GLU A C 1
ATOM 645 O O . GLU A 1 82 ? -19.036 -20.377 -0.827 1.00 13.61 95 GLU A O 1
ATOM 651 N N . GLY A 1 83 ? -20.654 -21.104 0.555 1.00 11.50 96 GLY A N 1
ATOM 652 C CA . GLY A 1 83 ? -20.525 -22.486 0.121 1.00 10.55 96 GLY A CA 1
ATOM 653 C C . GLY A 1 83 ? -19.668 -23.365 1.014 1.00 11.02 96 GLY A C 1
ATOM 654 O O . GLY A 1 83 ? -19.446 -24.537 0.676 1.00 12.00 96 GLY A O 1
ATOM 655 N N . TYR A 1 84 ? -19.187 -22.837 2.142 1.00 9.92 97 TYR A N 1
ATOM 656 C CA . TYR A 1 84 ? -18.379 -23.644 3.064 1.00 9.30 97 TYR A CA 1
ATOM 657 C C . TYR A 1 84 ? -19.249 -24.540 3.928 1.00 9.29 97 TYR A C 1
ATOM 658 O O . TYR A 1 84 ? -20.373 -24.180 4.276 1.00 10.87 97 TYR A O 1
ATOM 667 N N . ASN A 1 85 ? -18.718 -25.695 4.322 1.00 9.12 98 ASN A N 1
ATOM 668 C CA . ASN A 1 85 ? -19.299 -26.412 5.462 1.00 9.04 98 ASN A CA 1
ATOM 669 C C . ASN A 1 85 ? -18.994 -25.625 6.734 1.00 9.26 98 ASN A C 1
ATOM 670 O O . ASN A 1 85 ? -17.992 -24.911 6.787 1.00 9.28 98 ASN A O 1
ATOM 675 N N . VAL A 1 86 ? -19.823 -25.781 7.764 1.00 8.22 99 VAL A N 1
ATOM 676 C CA . VAL A 1 86 ? -19.602 -25.104 9.032 1.00 8.17 99 VAL A CA 1
ATOM 677 C C . VAL A 1 86 ? -19.730 -26.087 10.188 1.00 8.89 99 VAL A C 1
ATOM 678 O O . VAL A 1 86 ? -20.666 -26.885 10.235 1.00 9.46 99 VAL A O 1
ATOM 682 N N . LEU A 1 87 ? -18.760 -26.047 11.092 1.00 8.95 100 LEU A N 1
ATOM 683 C CA . LEU A 1 87 ? -18.905 -26.674 12.402 1.00 8.93 100 LEU A CA 1
ATOM 684 C C . LEU A 1 87 ? -18.941 -25.556 13.418 1.00 9.17 100 LEU A C 1
ATOM 685 O O . LEU A 1 87 ? -17.972 -24.811 13.529 1.00 9.49 100 LEU A O 1
ATOM 690 N N . ALA A 1 88 ? -20.064 -25.386 14.107 1.00 8.70 101 ALA A N 1
ATOM 691 C CA . ALA A 1 88 ? -20.223 -24.312 15.083 1.00 8.79 101 ALA A CA 1
ATOM 692 C C . ALA A 1 88 ? -20.611 -24.910 16.418 1.00 10.08 101 ALA A C 1
ATOM 693 O O . ALA A 1 88 ? -21.712 -25.443 16.566 1.00 10.53 101 ALA A O 1
ATOM 695 N N . PHE A 1 89 ? -19.704 -24.848 17.384 1.00 9.71 102 PHE A N 1
ATOM 696 C CA . PHE A 1 89 ? -19.952 -25.429 18.698 1.00 9.60 102 PHE A CA 1
ATOM 697 C C . PHE A 1 89 ? -19.866 -24.376 19.803 1.00 9.61 102 PHE A C 1
ATOM 698 O O . PHE A 1 89 ? -19.305 -23.293 19.598 1.00 10.06 102 PHE A O 1
ATOM 706 N N . ASP A 1 90 ? -20.445 -24.682 20.954 1.00 10.67 103 ASP A N 1
ATOM 707 C CA . ASP A 1 90 ? -20.314 -23.820 22.112 1.00 9.98 103 ASP A CA 1
ATOM 708 C C . ASP A 1 90 ? -19.055 -24.231 22.859 1.00 11.48 103 ASP A C 1
ATOM 709 O O . ASP A 1 90 ? -18.807 -25.418 23.074 1.00 11.25 103 ASP A O 1
ATOM 714 N N . PHE A 1 91 ? -18.256 -23.258 23.264 1.00 10.25 104 PHE A N 1
ATOM 715 C CA . PHE A 1 91 ? -17.124 -23.564 24.130 1.00 11.09 104 PHE A CA 1
ATOM 716 C C . PHE A 1 91 ? -17.604 -24.184 25.437 1.00 10.71 104 PHE A C 1
ATOM 717 O O . PHE A 1 91 ? -18.757 -24.017 25.829 1.00 10.62 104 PHE A O 1
ATOM 725 N N . ARG A 1 92 ? -16.717 -24.911 26.100 1.00 11.76 105 ARG A N 1
ATOM 726 C CA . ARG A 1 92 ? -17.059 -25.530 27.375 1.00 12.93 105 ARG A CA 1
ATOM 727 C C . ARG A 1 92 ? -17.714 -24.521 28.316 1.00 12.57 105 ARG A C 1
ATOM 728 O O . ARG A 1 92 ? -17.329 -23.348 28.350 1.00 13.41 105 ARG A O 1
ATOM 736 N N . ALA A 1 93 ? -18.744 -24.988 29.013 1.00 14.15 106 ALA A N 1
ATOM 737 C CA . ALA A 1 93 ? -19.480 -24.212 30.015 1.00 16.42 106 ALA A CA 1
ATOM 738 C C . ALA A 1 93 ? -20.315 -23.087 29.407 1.00 16.50 106 ALA A C 1
ATOM 739 O O . ALA A 1 93 ? -20.923 -22.302 30.141 1.00 19.25 106 ALA A O 1
ATOM 741 N N . HIS A 1 94 ? -20.367 -23.017 28.081 1.00 12.39 107 HIS A N 1
ATOM 742 C CA . HIS A 1 94 ? -21.193 -22.034 27.392 1.00 12.09 107 HIS A CA 1
ATOM 743 C C . HIS A 1 94 ? -22.335 -22.725 26.665 1.00 12.53 107 HIS A C 1
ATOM 744 O O . HIS A 1 94 ? -22.216 -23.903 26.318 1.00 13.46 107 HIS A O 1
ATOM 751 N N . GLY A 1 95 ? -23.423 -21.998 26.417 1.00 12.52 108 GLY A N 1
ATOM 752 C CA . GLY A 1 95 ? -24.515 -22.519 25.601 1.00 13.09 108 GLY A CA 1
ATOM 753 C C . GLY A 1 95 ? -25.008 -23.861 26.106 1.00 11.66 108 GLY A C 1
ATOM 754 O O . GLY A 1 95 ? -25.391 -23.972 27.259 1.00 13.76 108 GLY A O 1
ATOM 755 N N . LYS A 1 96 ? -25.005 -24.872 25.251 1.00 11.97 109 LYS A N 1
ATOM 756 C CA . LYS A 1 96 ? -25.409 -26.248 25.616 1.00 13.80 109 LYS A CA 1
ATOM 757 C C . LYS A 1 96 ? -24.249 -27.160 25.932 1.00 13.05 109 LYS A C 1
ATOM 758 O O . LYS A 1 96 ? -24.427 -28.334 26.155 1.00 14.35 109 LYS A O 1
ATOM 764 N N . SER A 1 97 ? -23.021 -26.639 25.911 1.00 13.28 110 SER A N 1
ATOM 765 C CA . SER A 1 97 ? -21.872 -27.497 26.177 1.00 13.50 110 SER A CA 1
ATOM 766 C C . SER A 1 97 ? -21.686 -27.808 27.656 1.00 15.72 110 SER A C 1
ATOM 767 O O . SER A 1 97 ? -22.022 -27.005 28.535 1.00 16.70 110 SER A O 1
ATOM 770 N N . GLY A 1 98 ? -21.147 -28.989 27.926 1.00 15.49 111 GLY A N 1
ATOM 771 C CA . GLY A 1 98 ? -20.819 -29.376 29.280 1.00 17.28 111 GLY A CA 1
ATOM 772 C C . GLY A 1 98 ? -19.518 -28.747 29.726 1.00 17.66 111 GLY A C 1
ATOM 773 O O . GLY A 1 98 ? -18.962 -27.863 29.062 1.00 17.67 111 GLY A O 1
ATOM 774 N N . GLY A 1 99 ? -19.034 -29.204 30.871 1.00 20.40 112 GLY A N 1
ATOM 775 C CA . GLY A 1 99 ? -17.794 -28.708 31.408 1.00 25.63 112 GLY A CA 1
ATOM 776 C C . GLY A 1 99 ? -18.026 -27.663 32.470 1.00 28.42 112 GLY A C 1
ATOM 777 O O . GLY A 1 99 ? -18.988 -26.889 32.429 1.00 27.90 112 GLY A O 1
ATOM 778 N N . LYS A 1 100 ? -17.133 -27.662 33.446 1.00 34.20 113 LYS A N 1
ATOM 779 C CA . LYS A 1 100 ? -17.096 -26.614 34.440 1.00 38.65 113 LYS A CA 1
ATOM 780 C C . LYS A 1 100 ? -15.946 -25.678 34.114 1.00 46.22 113 LYS A C 1
ATOM 781 O O . LYS A 1 100 ? -14.878 -26.121 33.697 1.00 52.35 113 LYS A O 1
ATOM 787 N N . TYR A 1 101 ? -16.161 -24.383 34.310 1.00 41.64 114 TYR A N 1
ATOM 788 C CA . TYR A 1 101 ? -15.148 -23.398 33.966 1.00 38.28 114 TYR A CA 1
ATOM 789 C C . TYR A 1 101 ? -14.055 -23.327 35.029 1.00 39.01 114 TYR A C 1
ATOM 790 O O . TYR A 1 101 ? -13.927 -24.227 35.861 1.00 45.04 114 TYR A O 1
ATOM 799 N N . ASP A 1 106 ? -7.924 -20.554 28.399 1.00 40.61 119 ASP A N 1
ATOM 800 C CA . ASP A 1 106 ? -6.888 -21.500 28.802 1.00 39.04 119 ASP A CA 1
ATOM 801 C C . ASP A 1 106 ? -7.135 -22.880 28.206 1.00 34.13 119 ASP A C 1
ATOM 802 O O . ASP A 1 106 ? -6.269 -23.440 27.534 1.00 36.22 119 ASP A O 1
ATOM 807 N N . LYS A 1 107 ? -8.322 -23.428 28.449 1.00 23.15 120 LYS A N 1
ATOM 808 C CA . LYS A 1 107 ? -8.632 -24.771 27.983 1.00 22.19 120 LYS A CA 1
ATOM 809 C C . LYS A 1 107 ? -9.446 -24.781 26.695 1.00 17.24 120 LYS A C 1
ATOM 810 O O . LYS A 1 107 ? -9.692 -25.836 26.120 1.00 18.03 120 LYS A O 1
ATOM 816 N N . GLU A 1 108 ? -9.871 -23.611 26.242 1.00 16.17 121 GLU A N 1
ATOM 817 C CA . GLU A 1 108 ? -10.697 -23.556 25.046 1.00 15.99 121 GLU A CA 1
ATOM 818 C C . GLU A 1 108 ? -9.946 -24.066 23.807 1.00 12.97 121 GLU A C 1
ATOM 819 O O . GLU A 1 108 ? -10.574 -24.496 22.839 1.00 13.01 121 GLU A O 1
ATOM 825 N N . ILE A 1 109 ? -8.612 -24.046 23.829 1.00 13.89 122 ILE A N 1
ATOM 826 C CA . ILE A 1 109 ? -7.852 -24.649 22.735 1.00 13.95 122 ILE A CA 1
ATOM 827 C C . ILE A 1 109 ? -8.146 -26.150 22.627 1.00 13.58 122 ILE A C 1
ATOM 828 O O . ILE A 1 109 ? -8.149 -26.698 21.520 1.00 13.81 122 ILE A O 1
ATOM 833 N N . LEU A 1 110 ? -8.413 -26.805 23.753 1.00 13.47 123 LEU A N 1
ATOM 834 C CA . LEU A 1 110 ? -8.798 -28.214 23.734 1.00 13.36 123 LEU A CA 1
ATOM 835 C C . LEU A 1 110 ? -10.131 -28.416 23.018 1.00 13.37 123 LEU A C 1
ATOM 836 O O . LEU A 1 110 ? -10.347 -29.448 22.364 1.00 13.98 123 LEU A O 1
ATOM 841 N N . ASP A 1 111 ? -11.031 -27.441 23.153 1.00 12.04 124 ASP A N 1
ATOM 842 C CA . ASP A 1 111 ? -12.334 -27.517 22.503 1.00 12.04 124 ASP A CA 1
ATOM 843 C C . ASP A 1 111 ? -12.134 -27.448 20.989 1.00 12.89 124 ASP A C 1
ATOM 844 O O . ASP A 1 111 ? -12.699 -28.248 20.233 1.00 12.26 124 ASP A O 1
ATOM 849 N N . LEU A 1 112 ? -11.323 -26.497 20.539 1.00 11.34 125 LEU A N 1
ATOM 850 C CA . LEU A 1 112 ? -11.050 -26.364 19.119 1.00 11.77 125 LEU A CA 1
ATOM 851 C C . LEU A 1 112 ? -10.336 -27.606 18.574 1.00 11.68 125 LEU A C 1
ATOM 852 O O . LEU A 1 112 ? -10.683 -28.090 17.492 1.00 11.20 125 LEU A O 1
ATOM 857 N N . LYS A 1 113 ? -9.351 -28.126 19.300 1.00 12.74 126 LYS A N 1
ATOM 858 C CA . LYS A 1 113 ? -8.670 -29.343 18.875 1.00 12.28 126 LYS A CA 1
ATOM 859 C C . LYS A 1 113 ? -9.640 -30.500 18.713 1.00 12.19 126 LYS A C 1
ATOM 860 O O . LYS A 1 113 ? -9.516 -31.289 17.773 1.00 12.71 126 LYS A O 1
ATOM 866 N N . ALA A 1 114 ? -10.603 -30.609 19.626 1.00 12.09 127 ALA A N 1
ATOM 867 C CA . ALA A 1 114 ? -11.589 -31.680 19.575 1.00 11.54 127 ALA A CA 1
ATOM 868 C C . ALA A 1 114 ? -12.496 -31.540 18.358 1.00 11.50 127 ALA A C 1
ATOM 869 O O . ALA A 1 114 ? -12.854 -32.535 17.727 1.00 12.39 127 ALA A O 1
ATOM 871 N N . GLY A 1 115 ? -12.888 -30.316 18.043 1.00 11.20 128 GLY A N 1
ATOM 872 C CA . GLY A 1 115 ? -13.709 -30.081 16.867 1.00 11.45 128 GLY A CA 1
ATOM 873 C C . GLY A 1 115 ? -12.996 -30.441 15.576 1.00 11.62 128 GLY A C 1
ATOM 874 O O . GLY A 1 115 ? -13.576 -31.068 14.680 1.00 11.68 128 GLY A O 1
ATOM 875 N N . VAL A 1 116 ? -11.730 -30.046 15.478 1.00 10.95 129 VAL A N 1
ATOM 876 C CA . VAL A 1 116 ? -10.908 -30.395 14.325 1.00 11.33 129 VAL A CA 1
ATOM 877 C C . VAL A 1 116 ? -10.727 -31.914 14.223 1.00 11.40 129 VAL A C 1
ATOM 878 O O . VAL A 1 116 ? -10.848 -32.486 13.122 1.00 11.88 129 VAL A O 1
ATOM 882 N N . LYS A 1 117 ? -10.462 -32.572 15.350 1.00 11.67 130 LYS A N 1
ATOM 883 C CA . LYS A 1 117 ? -10.318 -34.030 15.350 1.00 13.74 130 LYS A CA 1
ATOM 884 C C . LYS A 1 117 ? -11.601 -34.738 14.910 1.00 13.15 130 LYS A C 1
ATOM 885 O O . LYS A 1 117 ? -11.549 -35.742 14.196 1.00 13.04 130 LYS A O 1
ATOM 891 N N . TRP A 1 118 ? -12.745 -34.222 15.346 1.00 12.09 131 TRP A N 1
ATOM 892 C CA . TRP A 1 118 ? -14.030 -34.793 14.971 1.00 12.18 131 TRP A CA 1
ATOM 893 C C . TRP A 1 118 ? -14.237 -34.696 13.462 1.00 11.03 131 TRP A C 1
ATOM 894 O O . TRP A 1 118 ? -14.692 -35.653 12.836 1.00 11.95 131 TRP A O 1
ATOM 905 N N . LEU A 1 119 ? -13.898 -33.549 12.879 1.00 10.74 132 LEU A N 1
ATOM 906 C CA . LEU A 1 119 ? -13.988 -33.381 11.426 1.00 10.80 132 LEU A CA 1
ATOM 907 C C . LEU A 1 119 ? -13.058 -34.331 10.685 1.00 12.78 132 LEU A C 1
ATOM 908 O O . LEU A 1 119 ? -13.466 -34.979 9.720 1.00 11.83 132 LEU A O 1
ATOM 913 N N . LYS A 1 120 ? -11.808 -34.401 11.125 1.00 11.63 133 LYS A N 1
ATOM 914 C CA . LYS A 1 120 ? -10.837 -35.230 10.438 1.00 13.09 133 LYS A CA 1
ATOM 915 C C . LYS A 1 120 ? -11.153 -36.711 10.596 1.00 14.13 133 LYS A C 1
ATOM 916 O O . LYS A 1 120 ? -10.936 -37.498 9.671 1.00 15.73 133 LYS A O 1
ATOM 922 N N . ASP A 1 121 ? -11.652 -37.105 11.762 1.00 13.40 134 ASP A N 1
ATOM 923 C CA . ASP A 1 121 ? -12.000 -38.504 12.010 1.00 15.37 134 ASP A CA 1
ATOM 924 C C . ASP A 1 121 ? -13.248 -38.941 11.255 1.00 12.89 134 ASP A C 1
ATOM 925 O O . ASP A 1 121 ? -13.305 -40.041 10.708 1.00 15.00 134 ASP A O 1
ATOM 930 N N . ASN A 1 122 ? -14.254 -38.074 11.248 1.00 11.46 135 ASN A N 1
ATOM 931 C CA . ASN A 1 122 ? -15.571 -38.470 10.770 1.00 11.48 135 ASN A CA 1
ATOM 932 C C . ASN A 1 122 ? -15.932 -37.940 9.392 1.00 11.31 135 ASN A C 1
ATOM 933 O O . ASN A 1 122 ? -16.715 -38.573 8.691 1.00 11.77 135 ASN A O 1
ATOM 938 N N . TYR A 1 123 ? -15.357 -36.807 9.010 1.00 10.81 136 TYR A N 1
ATOM 939 C CA . TYR A 1 123 ? -15.675 -36.163 7.731 1.00 10.65 136 TYR A CA 1
ATOM 940 C C . TYR A 1 123 ? -14.428 -35.623 7.035 1.00 10.50 136 TYR A C 1
ATOM 941 O O . TYR A 1 123 ? -14.377 -34.453 6.668 1.00 10.60 136 TYR A O 1
ATOM 950 N N . PRO A 1 124 ? -13.416 -36.481 6.833 1.00 11.25 137 PRO A N 1
ATOM 951 C CA . PRO A 1 124 ? -12.175 -35.971 6.236 1.00 11.82 137 PRO A CA 1
ATOM 952 C C . PRO A 1 124 ? -12.395 -35.384 4.842 1.00 12.50 137 PRO A C 1
ATOM 953 O O . PRO A 1 124 ? -11.710 -34.430 4.457 1.00 12.32 137 PRO A O 1
ATOM 957 N N . GLU A 1 125 ? -13.350 -35.929 4.100 1.00 11.75 138 GLU A N 1
ATOM 958 C CA . GLU A 1 125 ? -13.656 -35.446 2.754 1.00 13.61 138 GLU A CA 1
ATOM 959 C C . GLU A 1 125 ? -14.330 -34.069 2.741 1.00 12.35 138 GLU A C 1
ATOM 960 O O . GLU A 1 125 ? -14.399 -33.398 1.699 1.00 13.61 138 GLU A O 1
ATOM 966 N N . LYS A 1 126 ? -14.835 -33.663 3.900 1.00 10.68 139 LYS A N 1
ATOM 967 C CA . LYS A 1 126 ? -15.515 -32.381 4.070 1.00 10.61 139 LYS A CA 1
ATOM 968 C C . LYS A 1 126 ? -14.604 -31.331 4.676 1.00 10.30 139 LYS A C 1
ATOM 969 O O . LYS A 1 126 ? -15.018 -30.183 4.874 1.00 10.87 139 LYS A O 1
ATOM 975 N N . SER A 1 127 ? -13.391 -31.738 5.034 1.00 10.28 140 SER A N 1
ATOM 976 C CA . SER A 1 127 ? -12.491 -30.888 5.805 1.00 11.08 140 SER A CA 1
ATOM 977 C C . SER A 1 127 ? -11.061 -30.997 5.268 1.00 9.80 140 SER A C 1
ATOM 978 O O . SER A 1 127 ? -10.102 -30.932 6.034 1.00 12.03 140 SER A O 1
ATOM 981 N N . LYS A 1 128 ? -10.934 -31.127 3.950 1.00 11.26 141 LYS A N 1
ATOM 982 C CA . LYS A 1 128 ? -9.631 -31.078 3.299 1.00 12.50 141 LYS A CA 1
ATOM 983 C C . LYS A 1 128 ? -8.904 -29.794 3.670 1.00 13.00 141 LYS A C 1
ATOM 984 O O . LYS A 1 128 ? -7.683 -29.789 3.863 1.00 14.19 141 LYS A O 1
ATOM 990 N N . ARG A 1 129 ? -9.654 -28.702 3.746 1.00 11.43 142 ARG A N 1
ATOM 991 C CA . ARG A 1 129 ? -9.154 -27.444 4.283 1.00 11.30 142 ARG A CA 1
ATOM 992 C C . ARG A 1 129 ? -10.055 -27.034 5.431 1.00 10.55 142 ARG A C 1
ATOM 9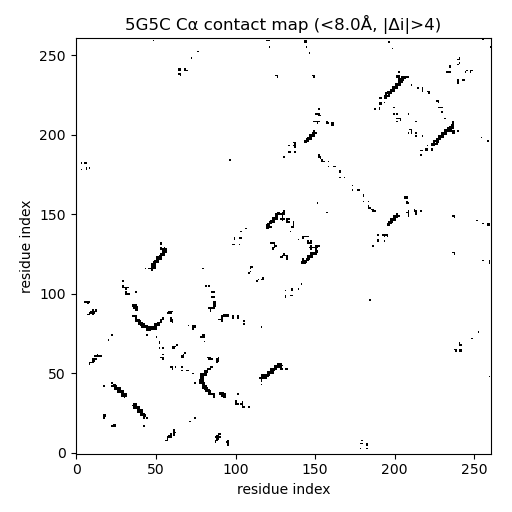93 O O . ARG A 1 129 ? -11.271 -27.202 5.348 1.00 11.21 142 ARG A O 1
ATOM 1001 N N . ILE A 1 130 ? -9.453 -26.501 6.489 1.00 10.02 143 ILE A N 1
ATOM 1002 C CA . ILE A 1 130 ? -10.180 -25.975 7.645 1.00 9.94 143 ILE A CA 1
ATOM 1003 C C . ILE A 1 130 ? -9.703 -24.560 7.942 1.00 9.63 143 ILE A C 1
ATOM 1004 O O . ILE A 1 130 ? -8.497 -24.316 8.061 1.00 11.54 143 ILE A O 1
ATOM 1009 N N . GLY A 1 131 ? -10.641 -23.621 8.028 1.00 9.09 144 GLY A N 1
ATOM 1010 C CA . GLY A 1 131 ? -10.334 -22.270 8.466 1.00 9.14 144 GLY A CA 1
ATOM 1011 C C . GLY A 1 131 ? -11.045 -21.965 9.767 1.00 8.42 144 GLY A C 1
ATOM 1012 O O . GLY A 1 131 ? -12.012 -22.650 10.126 1.00 9.46 144 GLY A O 1
ATOM 1013 N N . VAL A 1 132 ? -10.561 -20.957 10.491 1.00 8.81 145 VAL A N 1
ATOM 1014 C CA A VAL A 1 132 ? -11.200 -20.529 11.739 0.76 8.59 145 VAL A CA 1
ATOM 1015 C CA B VAL A 1 132 ? -11.166 -20.545 11.741 0.24 9.68 145 VAL A CA 1
ATOM 1016 C C . VAL A 1 132 ? -11.448 -19.037 11.711 1.00 8.61 145 VAL A C 1
ATOM 1017 O O . VAL A 1 132 ? -10.671 -18.266 11.136 1.00 9.72 145 VAL A O 1
ATOM 1024 N N . ILE A 1 133 ? -12.566 -18.635 12.308 1.00 8.55 146 ILE A N 1
ATOM 1025 C CA . ILE A 1 133 ? -12.898 -17.229 12.505 1.00 9.01 146 ILE A CA 1
ATOM 1026 C C . ILE A 1 133 ? -13.292 -17.077 13.960 1.00 8.09 146 ILE A C 1
ATOM 1027 O O . ILE A 1 133 ? -14.253 -17.726 14.396 1.00 10.38 146 ILE A O 1
ATOM 1032 N N . GLY A 1 134 ? -12.595 -16.239 14.720 1.00 8.49 147 GLY A N 1
ATOM 1033 C CA . GLY A 1 134 ? -12.924 -16.040 16.117 1.00 9.02 147 GLY A CA 1
ATOM 1034 C C . GLY A 1 134 ? -13.253 -14.605 16.438 1.00 7.90 147 GLY A C 1
ATOM 1035 O O . GLY A 1 134 ? -12.712 -13.676 15.813 1.00 9.72 147 GLY A O 1
ATOM 1036 N N . PHE A 1 135 ? -14.120 -14.429 17.433 1.00 9.14 148 PHE A N 1
ATOM 1037 C CA . PHE A 1 135 ? -14.527 -13.123 17.925 1.00 9.77 148 PHE A CA 1
ATOM 1038 C C . PHE A 1 135 ? -14.177 -12.990 19.399 1.00 9.18 148 PHE A C 1
ATOM 1039 O O . PHE A 1 135 ? -14.540 -13.861 20.201 1.00 10.37 148 PHE A O 1
ATOM 1047 N N . SER A 1 136 ? -13.502 -11.900 19.766 1.00 10.41 149 SER A N 1
ATOM 1048 C CA . SER A 1 136 ? -13.179 -11.599 21.173 1.00 10.94 149 SER A CA 1
ATOM 1049 C C . SER A 1 136 ? -12.357 -12.752 21.748 1.00 11.68 149 SER A C 1
ATOM 1050 O O . SER A 1 136 ? -11.307 -13.064 21.185 1.00 11.54 149 SER A O 1
ATOM 1053 N N . MET A 1 137 ? -12.782 -13.403 22.834 1.00 12.86 150 MET A N 1
ATOM 1054 C CA A MET A 1 137 ? -12.081 -14.580 23.382 0.54 12.36 150 MET A CA 1
ATOM 1055 C CA B MET A 1 137 ? -11.916 -14.454 23.329 0.46 13.24 150 MET A CA 1
ATOM 1056 C C . MET A 1 137 ? -11.850 -15.621 22.303 1.00 12.39 150 MET A C 1
ATOM 1057 O O . MET A 1 137 ? -10.830 -16.319 22.251 1.00 13.86 150 MET A O 1
ATOM 1066 N N . GLY A 1 138 ? -12.854 -15.777 21.446 1.00 11.30 151 GLY A N 1
ATOM 1067 C CA . GLY A 1 138 ? -12.756 -16.745 20.369 1.00 11.29 151 GLY A CA 1
ATOM 1068 C C . GLY A 1 138 ? -11.655 -16.402 19.375 1.00 11.05 151 GLY A C 1
ATOM 1069 O O . GLY A 1 138 ? -11.088 -17.282 18.739 1.00 10.90 151 GLY A O 1
ATOM 1070 N N . ALA A 1 139 ? -11.356 -15.111 19.237 1.00 9.83 152 ALA A N 1
ATOM 1071 C CA . ALA A 1 139 ? -10.260 -14.653 18.380 1.00 9.95 152 ALA A CA 1
ATOM 1072 C C . ALA A 1 139 ? -8.902 -15.049 18.958 1.00 9.76 152 ALA A C 1
ATOM 1073 O O . ALA A 1 139 ? -7.978 -15.373 18.214 1.00 10.19 152 ALA A O 1
ATOM 1075 N N . LEU A 1 140 ? -8.783 -15.045 20.280 1.00 11.12 153 LEU A N 1
ATOM 1076 C CA . LEU A 1 140 ? -7.577 -15.567 20.908 1.00 12.11 153 LEU A CA 1
ATOM 1077 C C . LEU A 1 140 ? -7.413 -17.051 20.652 1.00 11.58 153 LEU A C 1
ATOM 1078 O O . LEU A 1 140 ? -6.316 -17.537 20.391 1.00 12.89 153 LEU A O 1
ATOM 1083 N N . VAL A 1 141 ? -8.518 -17.784 20.734 1.00 11.45 154 VAL A N 1
ATOM 1084 C CA . VAL A 1 141 ? -8.453 -19.212 20.489 1.00 12.85 154 VAL A CA 1
ATOM 1085 C C . VAL A 1 141 ? -8.089 -19.455 19.019 1.00 11.39 154 VAL A C 1
ATOM 1086 O O . VAL A 1 141 ? -7.330 -20.371 18.710 1.00 12.20 154 VAL A O 1
ATOM 1090 N N . ALA A 1 142 ? -8.613 -18.632 18.113 1.00 10.48 155 ALA A N 1
ATOM 1091 C CA . ALA A 1 142 ? -8.256 -18.739 16.700 1.00 11.03 155 ALA A CA 1
ATOM 1092 C C . ALA A 1 142 ? -6.756 -18.519 16.501 1.00 9.54 155 ALA A C 1
ATOM 1093 O O . ALA A 1 142 ? -6.117 -19.262 15.751 1.00 11.29 155 ALA A O 1
ATOM 1095 N N . ILE A 1 143 ? -6.201 -17.510 17.172 1.00 11.02 156 ILE A N 1
ATOM 1096 C CA . ILE A 1 143 ? -4.770 -17.234 17.075 1.00 11.43 156 ILE A CA 1
ATOM 1097 C C . ILE A 1 143 ? -3.950 -18.414 17.600 1.00 11.31 156 ILE A C 1
ATOM 1098 O O . ILE A 1 143 ? -3.001 -18.870 16.950 1.00 12.01 156 ILE A O 1
ATOM 1103 N N . ARG A 1 144 ? -4.340 -18.937 18.757 1.00 11.43 157 ARG A N 1
ATOM 1104 C CA . ARG A 1 144 ? -3.652 -20.086 19.323 1.00 13.11 157 ARG A CA 1
ATOM 1105 C C . ARG A 1 144 ? -3.782 -21.301 18.417 1.00 13.10 157 ARG A C 1
ATOM 1106 O O . ARG A 1 144 ? -2.821 -22.036 18.222 1.00 14.12 157 ARG A O 1
ATOM 1114 N N . GLY A 1 145 ? -4.971 -21.500 17.853 1.00 12.08 158 GLY A N 1
ATOM 1115 C CA . GLY A 1 145 ? -5.203 -22.611 16.945 1.00 14.22 158 GLY A CA 1
ATOM 1116 C C . GLY A 1 145 ? -4.344 -22.550 15.694 1.00 12.64 158 GLY A C 1
ATOM 1117 O O . GLY A 1 145 ? -3.824 -23.565 15.237 1.00 13.26 158 GLY A O 1
ATOM 1118 N N . LEU A 1 146 ? -4.188 -21.352 15.143 1.00 12.98 159 LEU A N 1
ATOM 1119 C CA . LEU A 1 146 ? -3.410 -21.165 13.930 1.00 14.30 159 LEU A CA 1
ATOM 1120 C C . LEU A 1 146 ? -1.952 -21.515 14.195 1.00 14.72 159 LEU A C 1
ATOM 1121 O O . LEU A 1 146 ? -1.248 -21.995 13.316 1.00 15.93 159 LEU A O 1
ATOM 1126 N N . SER A 1 147 ? -1.507 -21.299 15.426 1.00 14.03 160 SER A N 1
ATOM 1127 C CA . SER A 1 147 ? -0.154 -21.662 15.820 1.00 16.29 160 SER A CA 1
ATOM 1128 C C . SER A 1 147 ? 0.012 -23.162 16.130 1.00 15.66 160 SER A C 1
ATOM 1129 O O . SER A 1 147 ? 1.018 -23.760 15.754 1.00 19.42 160 SER A O 1
ATOM 1132 N N . GLU A 1 148 ? -0.973 -23.763 16.795 1.00 13.87 161 GLU A N 1
ATOM 1133 C CA . GLU A 1 148 ? -0.785 -25.065 17.447 1.00 14.86 161 GLU A CA 1
ATOM 1134 C C . GLU A 1 148 ? -1.519 -26.226 16.795 1.00 16.31 161 GLU A C 1
ATOM 1135 O O . GLU A 1 148 ? -1.211 -27.392 17.068 1.00 19.07 161 GLU A O 1
ATOM 1141 N N . VAL A 1 149 ? -2.495 -25.921 15.952 1.00 13.76 162 VAL A N 1
ATOM 1142 C CA . VAL A 1 149 ? -3.305 -26.959 15.329 1.00 14.96 162 VAL A CA 1
ATOM 1143 C C . VAL A 1 149 ? -2.968 -27.047 13.852 1.00 13.97 162 VAL A C 1
ATOM 1144 O O . VAL A 1 149 ? -3.373 -26.191 13.058 1.00 15.12 162 VAL A O 1
ATOM 1148 N N . LYS A 1 150 ? -2.223 -28.080 13.475 1.00 15.37 163 LYS A N 1
ATOM 1149 C CA . LYS A 1 150 ? -1.640 -28.123 12.140 1.00 17.52 163 LYS A CA 1
ATOM 1150 C C . LYS A 1 150 ? -2.678 -28.161 11.023 1.00 13.80 163 LYS A C 1
ATOM 1151 O O . LYS A 1 150 ? -2.400 -27.702 9.917 1.00 13.31 163 LYS A O 1
ATOM 1157 N N . GLU A 1 151 ? -3.867 -28.688 11.310 1.00 14.07 164 GLU A N 1
ATOM 1158 C CA . GLU A 1 151 ? -4.890 -28.878 10.287 1.00 14.16 164 GLU A CA 1
ATOM 1159 C C . GLU A 1 151 ? -5.606 -27.591 9.880 1.00 12.33 164 GLU A C 1
ATOM 1160 O O . GLU A 1 151 ? -6.377 -27.593 8.918 1.00 13.35 164 GLU A O 1
ATOM 1166 N N . ILE A 1 152 ? -5.358 -26.503 10.605 1.00 11.92 165 ILE A N 1
ATOM 1167 C CA . ILE A 1 152 ? -5.972 -25.215 10.293 1.00 13.00 165 ILE A CA 1
ATOM 1168 C C . ILE A 1 152 ? -5.084 -24.442 9.327 1.00 13.05 165 ILE A C 1
ATOM 1169 O O . ILE A 1 152 ? -3.893 -24.251 9.588 1.00 14.95 165 ILE A O 1
ATOM 1174 N N . CYS A 1 153 ? -5.639 -24.001 8.203 1.00 10.95 166 CYS A N 1
ATOM 1175 C CA . CYS A 1 153 ? -4.805 -23.373 7.183 1.00 11.97 166 CYS A CA 1
ATOM 1176 C C . CYS A 1 153 ? -4.840 -21.840 7.205 1.00 11.86 166 CYS A C 1
ATOM 1177 O O . CYS A 1 153 ? -3.955 -21.213 6.637 1.00 14.27 166 CYS A O 1
ATOM 1180 N N . CYS A 1 154 ? -5.830 -21.237 7.861 1.00 10.84 167 CYS A N 1
ATOM 1181 C CA . CYS A 1 154 ? -5.949 -19.778 7.892 1.00 9.54 167 CYS A CA 1
ATOM 1182 C C . CYS A 1 154 ? -6.882 -19.389 9.018 1.00 8.81 167 CYS A C 1
ATOM 1183 O O . CYS A 1 154 ? -7.700 -20.206 9.479 1.00 9.87 167 CYS A O 1
ATOM 1186 N N . GLY A 1 155 ? -6.769 -18.141 9.467 1.00 9.13 168 GLY A N 1
ATOM 1187 C CA . GLY A 1 155 ? -7.577 -17.667 10.568 1.00 9.48 168 GLY A CA 1
ATOM 1188 C C . GLY A 1 155 ? -7.911 -16.200 10.494 1.00 7.75 168 GLY A C 1
ATOM 1189 O O . GLY A 1 155 ? -7.092 -15.386 10.044 1.00 9.33 168 GLY A O 1
ATOM 1190 N N . VAL A 1 156 ? -9.113 -15.871 10.942 1.00 8.86 169 VAL A N 1
ATOM 1191 C CA . VAL A 1 156 ? -9.559 -14.502 11.127 1.00 8.46 169 VAL A CA 1
ATOM 1192 C C . VAL A 1 156 ? -9.746 -14.279 12.616 1.00 7.91 169 VAL A C 1
ATOM 1193 O O . VAL A 1 156 ? -10.406 -15.091 13.286 1.00 8.96 169 VAL A O 1
ATOM 1197 N N . ALA A 1 157 ? -9.164 -13.203 13.142 1.00 8.51 170 ALA A N 1
ATOM 1198 C CA . ALA A 1 157 ? -9.236 -12.872 14.560 1.00 8.82 170 ALA A CA 1
ATOM 1199 C C . ALA A 1 157 ? -9.823 -11.480 14.701 1.00 8.68 170 ALA A C 1
ATOM 1200 O O . ALA A 1 157 ? -9.133 -10.473 14.460 1.00 8.70 170 ALA A O 1
ATOM 1202 N N . ASP A 1 158 ? -11.106 -11.428 15.041 1.00 8.74 171 ASP A N 1
ATOM 1203 C CA . ASP A 1 158 ? -11.850 -10.186 15.160 1.00 9.41 171 ASP A CA 1
ATOM 1204 C C . ASP A 1 158 ? -11.893 -9.791 16.626 1.00 8.66 171 ASP A C 1
ATOM 1205 O O . ASP A 1 158 ? -12.496 -10.489 17.456 1.00 9.33 171 ASP A O 1
ATOM 1210 N N . SER A 1 159 ? -11.238 -8.674 16.939 1.00 9.36 172 SER A N 1
ATOM 1211 C CA . SER A 1 159 ? -11.183 -8.108 18.285 1.00 9.63 172 SER A CA 1
ATOM 1212 C C . SER A 1 159 ? -10.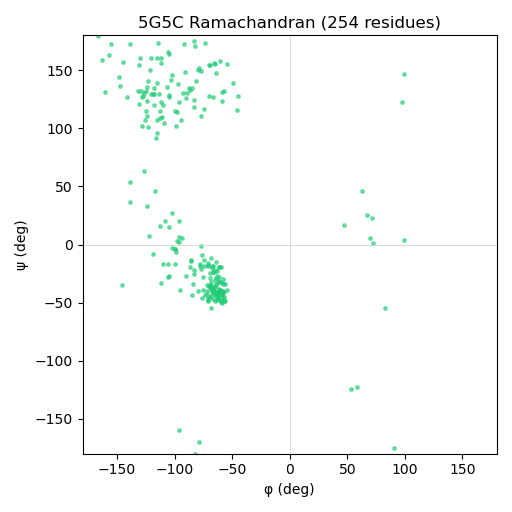503 -8.999 19.336 1.00 9.21 172 SER A C 1
ATOM 1213 O O . SER A 1 159 ? -11.007 -9.124 20.453 1.00 10.40 172 SER A O 1
ATOM 1216 N N . PRO A 1 160 ? -9.330 -9.576 19.019 1.00 9.81 173 PRO A N 1
ATOM 1217 C CA . PRO A 1 160 ? -8.641 -10.389 20.036 1.00 10.72 173 PRO A CA 1
ATOM 1218 C C . PRO A 1 160 ? -8.065 -9.564 21.185 1.00 11.04 173 PRO A C 1
ATOM 1219 O O . PRO A 1 160 ? -7.330 -8.609 20.945 1.00 11.30 173 PRO A O 1
ATOM 1223 N N . PRO A 1 161 ? -8.377 -9.921 22.438 1.00 11.14 174 PRO A N 1
ATOM 1224 C CA . PRO A 1 161 ? -7.659 -9.284 23.549 1.00 12.55 174 PRO A CA 1
ATOM 1225 C C . PRO A 1 161 ? -6.198 -9.730 23.507 1.00 18.43 174 PRO A C 1
ATOM 1226 O O . PRO A 1 161 ? -5.917 -10.919 23.404 1.00 29.38 174 PRO A O 1
ATOM 1230 N N . ILE A 1 162 ? -5.277 -8.782 23.510 1.00 16.98 175 ILE A N 1
ATOM 1231 C CA . ILE A 1 162 ? -3.853 -9.097 23.441 1.00 17.13 175 ILE A CA 1
ATOM 1232 C C . ILE A 1 162 ? -3.269 -9.140 24.842 1.00 18.29 175 ILE A C 1
ATOM 1233 O O . ILE A 1 162 ? -2.434 -9.985 25.162 1.00 21.00 175 ILE A O 1
ATOM 1238 N N . TYR A 1 163 ? -3.728 -8.216 25.676 1.00 17.55 176 TYR A N 1
ATOM 1239 C CA . TYR A 1 163 ? -3.329 -8.145 27.069 1.00 21.96 176 TYR A CA 1
ATOM 1240 C C . TYR A 1 163 ? -4.550 -8.406 27.943 1.00 22.18 176 TYR A C 1
ATOM 1241 O O . TYR A 1 163 ? -5.323 -7.487 28.205 1.00 19.47 176 TYR A O 1
ATOM 1250 N N . LEU A 1 164 ? -4.735 -9.649 28.377 1.00 24.15 177 LEU A N 1
ATOM 1251 C CA . LEU A 1 164 ? -5.969 -10.025 29.064 1.00 21.55 177 LEU A CA 1
ATOM 1252 C C . LEU A 1 164 ? -6.198 -9.232 30.343 1.00 24.57 177 LEU A C 1
ATOM 1253 O O . LEU A 1 164 ? -7.333 -8.855 30.647 1.00 23.54 177 LEU A O 1
ATOM 1258 N N . ASP A 1 165 ? -5.128 -8.983 31.091 1.00 25.91 178 ASP A N 1
ATOM 1259 C CA . ASP A 1 165 ? -5.234 -8.224 32.328 1.00 24.70 178 ASP A CA 1
ATOM 1260 C C . ASP A 1 165 ? -5.680 -6.787 32.068 1.00 25.28 178 ASP A C 1
ATOM 1261 O O . ASP A 1 165 ? -6.519 -6.251 32.794 1.00 26.03 178 ASP A O 1
ATOM 1266 N N . LYS A 1 166 ? -5.130 -6.168 31.027 1.00 21.66 179 LYS A N 1
ATOM 1267 C CA . LYS A 1 166 ? -5.485 -4.790 30.701 1.00 20.01 179 LYS A CA 1
ATOM 1268 C C . LYS A 1 166 ? -6.924 -4.702 30.223 1.00 19.25 179 LYS A C 1
ATOM 1269 O O . LYS A 1 166 ? -7.653 -3.777 30.589 1.00 19.65 179 LYS A O 1
ATOM 1275 N N . THR A 1 167 ? -7.331 -5.670 29.414 1.00 17.33 180 THR A N 1
ATOM 1276 C CA . THR A 1 167 ? -8.694 -5.719 28.934 1.00 16.42 180 THR A CA 1
ATOM 1277 C C . THR A 1 167 ? -9.661 -5.894 30.113 1.00 20.04 180 THR A C 1
ATOM 1278 O O . THR A 1 167 ? -10.674 -5.196 30.198 1.00 18.35 180 THR A O 1
ATOM 1282 N N . GLY A 1 168 ? -9.328 -6.800 31.030 1.00 19.61 181 GLY A N 1
ATOM 1283 C CA . GLY A 1 168 ? -10.124 -6.991 32.233 1.00 21.46 181 GLY A CA 1
ATOM 1284 C C . GLY A 1 168 ? -10.261 -5.715 33.044 1.00 21.92 181 GLY A C 1
ATOM 1285 O O . GLY A 1 168 ? -11.356 -5.371 33.501 1.00 25.66 181 GLY A O 1
ATOM 1286 N N . ALA A 1 169 ? -9.152 -5.004 33.222 1.00 21.27 182 ALA A N 1
ATOM 1287 C CA . ALA A 1 169 ? -9.152 -3.774 34.006 1.00 22.83 182 ALA A CA 1
ATOM 1288 C C . ALA A 1 169 ? -10.029 -2.697 33.360 1.00 23.32 182 ALA A C 1
ATOM 1289 O O . ALA A 1 169 ? -10.675 -1.913 34.051 1.00 25.43 182 ALA A O 1
ATOM 1291 N N . ARG A 1 170 ? -10.053 -2.667 32.031 1.00 24.28 183 ARG A N 1
ATOM 1292 C CA . ARG A 1 170 ? -10.877 -1.704 31.305 1.00 22.13 183 ARG A CA 1
ATOM 1293 C C . ARG A 1 170 ? -12.355 -1.934 31.518 1.00 23.78 183 ARG A C 1
ATOM 1294 O O . ARG A 1 170 ? -13.125 -0.983 31.663 1.00 23.00 183 ARG A O 1
ATOM 1302 N N . GLY A 1 171 ? -12.748 -3.201 31.509 1.00 24.20 184 GLY A N 1
ATOM 1303 C CA . GLY A 1 171 ? -14.133 -3.563 31.729 1.00 28.04 184 GLY A CA 1
ATOM 1304 C C . GLY A 1 171 ? -14.598 -3.070 33.083 1.00 29.64 184 GLY A C 1
ATOM 1305 O O . GLY A 1 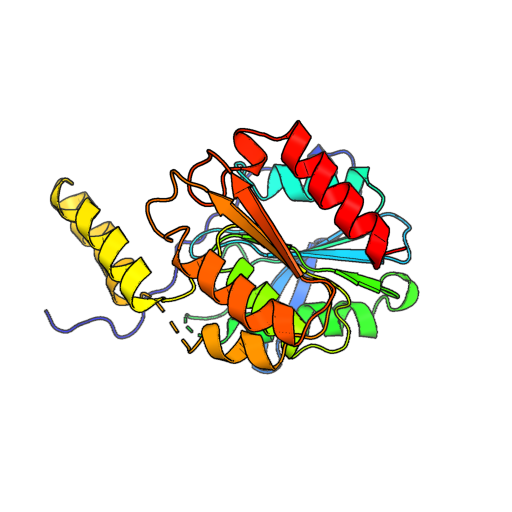171 ? -15.705 -2.553 33.217 1.00 29.75 184 GLY A O 1
ATOM 1306 N N . MET A 1 172 ? -13.730 -3.205 34.083 1.00 33.35 185 MET A N 1
ATOM 1307 C CA . MET A 1 172 ? -14.064 -2.839 35.460 1.00 33.88 185 MET A CA 1
ATOM 1308 C C . MET A 1 172 ? -14.400 -1.361 35.623 1.00 34.69 185 MET A C 1
ATOM 1309 O O . MET A 1 172 ? -15.148 -0.986 36.525 1.00 33.48 185 MET A O 1
ATOM 1314 N N . LYS A 1 173 ? -13.839 -0.525 34.755 1.00 32.12 186 LYS A N 1
ATOM 1315 C CA . LYS A 1 173 ? -14.082 0.915 34.793 1.00 35.14 186 LYS A CA 1
ATOM 1316 C C . LYS A 1 173 ? -15.560 1.269 34.619 1.00 34.08 186 LYS A C 1
ATOM 1317 O O . LYS A 1 173 ? -15.987 2.366 34.981 1.00 36.02 186 LYS A O 1
ATOM 1323 N N . TYR A 1 174 ? -16.335 0.335 34.073 1.00 31.26 187 TYR A N 1
ATOM 1324 C CA . TYR A 1 174 ? -17.738 0.584 33.757 1.00 31.56 187 TYR A CA 1
ATOM 1325 C C . TYR A 1 174 ? -18.699 0.036 34.812 1.00 35.67 187 TYR A C 1
ATOM 1326 O O . TYR A 1 174 ? -19.914 0.175 34.682 1.00 32.84 187 TYR A O 1
ATOM 1335 N N . PHE A 1 175 ? -18.168 -0.645 35.818 1.00 39.96 188 PHE A N 1
ATOM 1336 C CA . PHE A 1 175 ? -18.978 -1.234 36.889 1.00 39.68 188 PHE A CA 1
ATOM 1337 C C . PHE A 1 175 ? -19.454 -0.263 37.932 1.00 38.00 188 PH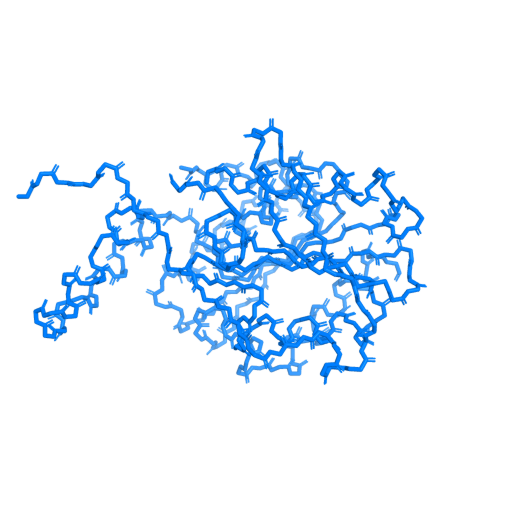E A C 1
ATOM 1338 O O . PHE A 1 175 ? -20.389 -0.584 38.602 1.00 41.84 188 PHE A O 1
ATOM 1346 N N . ALA A 1 176 ? -18.812 0.899 38.017 1.00 34.11 189 ALA A N 1
ATOM 1347 C CA . ALA A 1 176 ? -19.012 1.887 39.024 1.00 36.51 189 ALA A CA 1
ATOM 1348 C C . ALA A 1 176 ? -20.348 2.573 38.864 1.00 37.84 189 ALA A C 1
ATOM 1349 O O . ALA A 1 176 ? -20.846 3.214 39.746 1.00 39.25 189 ALA A O 1
ATOM 1351 N N . LYS A 1 177 ? -20.928 2.453 37.702 1.00 41.20 190 LYS A N 1
ATOM 1352 C CA . LYS A 1 177 ? -22.104 3.237 37.453 1.00 45.82 190 LYS A CA 1
ATOM 1353 C C . LYS A 1 177 ? -23.420 2.501 37.871 1.00 45.12 190 LYS A C 1
ATOM 1354 O O . LYS A 1 177 ? -24.373 3.129 38.241 1.00 44.10 190 LYS A O 1
ATOM 1360 N N . LEU A 1 178 ? -23.412 1.181 37.864 1.00 42.06 191 LEU A N 1
ATOM 1361 C CA . LEU A 1 178 ? -24.612 0.368 38.078 1.00 40.43 191 LEU A CA 1
ATOM 1362 C C . LEU A 1 178 ? -25.231 0.359 39.494 1.00 41.58 191 LEU A C 1
ATOM 1363 O O . LEU A 1 178 ? -24.552 0.549 40.449 1.00 45.14 191 LEU A O 1
ATOM 1368 N N . PRO A 1 179 ? -26.520 0.088 39.639 1.00 34.95 192 PRO A N 1
ATOM 1369 C CA . PRO A 1 179 ? -27.086 -0.086 40.981 1.00 34.50 192 PRO A CA 1
ATOM 1370 C C . PRO A 1 179 ? -26.491 -1.331 41.651 1.00 32.33 192 PRO A C 1
ATOM 1371 O O . PRO A 1 179 ? -26.048 -2.189 40.987 1.00 29.70 192 PRO A O 1
ATOM 1375 N N . GLU A 1 180 ? -26.499 -1.392 42.966 1.00 30.82 193 GLU A N 1
ATOM 1376 C CA . GLU A 1 180 ? -25.742 -2.425 43.685 1.00 29.72 193 GLU A CA 1
ATOM 1377 C C . GLU A 1 180 ? -26.124 -3.863 43.322 1.00 27.41 193 GLU A C 1
ATOM 1378 O O . GLU A 1 180 ? -25.263 -4.744 43.301 1.00 27.51 193 GLU A O 1
ATOM 1384 N N . TRP A 1 181 ? -27.393 -4.108 43.003 1.00 26.64 194 TRP A N 1
ATOM 1385 C CA . TRP A 1 181 ? -27.801 -5.461 42.636 1.00 26.10 194 TRP A CA 1
ATOM 1386 C C . TRP A 1 181 ? -27.200 -5.898 41.300 1.00 26.17 194 TRP A C 1
ATOM 1387 O O . TRP A 1 181 ? -26.900 -7.072 41.098 1.00 25.79 194 TRP A O 1
ATOM 1398 N N . LEU A 1 182 ? -27.010 -4.957 40.384 1.00 26.48 195 LEU A N 1
ATOM 1399 C CA . LEU A 1 182 ? -26.474 -5.301 39.074 1.00 27.76 195 LEU A CA 1
ATOM 1400 C C . LEU A 1 182 ? -24.967 -5.564 39.167 1.00 27.86 195 LEU A C 1
ATOM 1401 O O . LEU A 1 182 ? -24.413 -6.353 38.396 1.00 29.61 195 LEU A O 1
ATOM 1406 N N . TYR A 1 183 ? -24.342 -4.915 40.150 1.00 32.10 196 TYR A N 1
ATOM 1407 C CA . TYR A 1 183 ? -22.900 -4.965 40.416 1.00 35.63 196 TYR A CA 1
ATOM 1408 C C . TYR A 1 183 ? -22.468 -6.334 40.901 1.00 37.10 196 TYR A C 1
ATOM 1409 O O . TYR A 1 183 ? -21.556 -6.935 40.343 1.00 34.60 196 TYR A O 1
ATOM 1418 N N . SER A 1 184 ? -23.116 -6.816 41.959 1.00 35.29 197 SER A N 1
ATOM 1419 C CA . SER A 1 184 ? -22.833 -8.142 42.497 1.00 34.37 197 SER A CA 1
ATOM 1420 C C . SER A 1 184 ? -23.129 -9.228 41.460 1.00 31.31 197 SER A C 1
ATOM 1421 O O . SER A 1 184 ? -22.633 -10.349 41.563 1.00 38.19 197 SER A O 1
ATOM 1424 N N . PHE A 1 185 ? -23.933 -8.891 40.455 1.00 30.18 198 PHE A N 1
ATOM 1425 C CA . PHE A 1 185 ? -24.184 -9.818 39.361 1.00 25.17 198 PHE A CA 1
ATOM 1426 C C . PHE A 1 185 ? -23.001 -9.892 38.397 1.00 27.42 198 PHE A C 1
ATOM 1427 O O . PHE A 1 185 ? -22.583 -10.981 38.003 1.00 27.94 198 PHE A O 1
ATOM 1435 N N . VAL A 1 186 ? -22.470 -8.737 38.013 1.00 31.42 199 VAL A N 1
ATOM 1436 C CA . VAL A 1 186 ? -21.423 -8.711 36.996 1.00 34.13 199 VAL A CA 1
ATOM 1437 C C . VAL A 1 186 ? -20.019 -8.899 37.561 1.00 37.29 199 VAL A C 1
ATOM 1438 O O . VAL A 1 186 ? -19.105 -9.244 36.823 1.00 38.31 199 VAL A O 1
ATOM 1442 N N . LYS A 1 187 ? -19.834 -8.679 38.857 1.00 39.06 200 LYS A N 1
ATOM 1443 C CA . LYS A 1 187 ? -18.477 -8.719 39.398 1.00 41.05 200 LYS A CA 1
ATOM 1444 C C . LYS A 1 187 ? -17.730 -10.054 39.332 1.00 44.84 200 LYS A C 1
ATOM 1445 O O . LYS A 1 187 ? -16.536 -10.058 39.036 1.00 47.85 200 LYS A O 1
ATOM 1451 N N . PRO A 1 188 ? -18.401 -11.181 39.640 1.00 39.66 201 PRO A N 1
ATOM 1452 C CA . PRO A 1 188 ? -17.646 -12.440 39.624 1.00 36.94 201 PRO A CA 1
ATOM 1453 C C . PRO A 1 188 ? -16.952 -12.728 38.294 1.00 38.34 201 PRO A C 1
ATOM 1454 O O . PRO A 1 188 ? -15.857 -13.289 38.286 1.00 40.53 201 PRO A O 1
ATOM 1458 N N . PHE A 1 189 ? -17.573 -12.328 37.189 1.00 34.85 202 PHE A N 1
ATOM 1459 C CA . PHE A 1 189 ? -17.030 -12.607 35.865 1.00 33.17 202 PHE A CA 1
ATOM 1460 C C . PHE A 1 189 ? -15.886 -11.681 35.513 1.00 39.71 202 PHE A C 1
ATOM 1461 O O . PHE A 1 189 ? -15.074 -11.981 34.637 1.00 44.50 202 PHE A O 1
ATOM 1469 N N . SER A 1 190 ? -15.835 -10.549 36.200 1.00 37.40 203 SER A N 1
ATOM 1470 C CA . SER A 1 190 ? -14.705 -9.647 36.091 1.00 40.28 203 SER A CA 1
ATOM 1471 C C . SER A 1 190 ? -13.487 -10.259 36.761 1.00 44.36 203 SER A C 1
ATOM 1472 O O . SER A 1 190 ? -12.397 -10.290 36.191 1.00 48.04 203 SER A O 1
ATOM 1475 N N . GLU A 1 191 ? -13.683 -10.742 37.981 1.00 44.80 204 GLU A N 1
ATOM 1476 C CA . GLU A 1 191 ? -12.594 -11.328 38.746 1.00 45.44 204 GLU A CA 1
ATOM 1477 C C . GLU A 1 191 ? -12.101 -12.637 38.137 1.00 50.02 204 GLU A C 1
ATOM 1478 O O . GLU A 1 191 ? -10.902 -12.920 38.173 1.00 53.28 204 GLU A O 1
ATOM 1484 N N . LEU A 1 192 ? -13.018 -13.433 37.590 1.00 49.13 205 LEU A N 1
ATOM 1485 C CA . LEU A 1 192 ? -12.628 -14.657 36.900 1.00 47.51 205 LEU A CA 1
ATOM 1486 C C . LEU A 1 192 ? -11.703 -14.253 35.760 1.00 48.68 205 LEU A C 1
ATOM 1487 O O . LEU A 1 192 ? -10.597 -14.779 35.623 1.00 55.75 205 LEU A O 1
ATOM 1492 N N . PHE A 1 193 ? -12.152 -13.283 34.971 1.00 43.78 206 PHE A N 1
ATOM 1493 C CA . PHE A 1 193 ? -11.296 -12.635 33.993 1.00 40.41 206 PHE A CA 1
ATOM 1494 C C . PHE A 1 193 ? -10.109 -12.010 34.730 1.00 41.54 206 PHE A C 1
ATOM 1495 O O . PHE A 1 193 ? -9.370 -11.197 34.183 1.00 46.20 206 PHE A O 1
ATOM 1503 N N . ILE A 1 199 ? -2.062 -16.117 30.339 1.00 38.89 212 ILE A N 1
ATOM 1504 C CA . ILE A 1 199 ? -1.906 -16.336 28.905 1.00 42.09 212 ILE A CA 1
ATOM 1505 C C . ILE A 1 199 ? -1.093 -15.220 28.251 1.00 47.84 212 ILE A C 1
ATOM 1506 O O . ILE A 1 199 ? -1.450 -14.041 28.328 1.00 56.92 212 ILE A O 1
ATOM 1511 N N . ASN A 1 200 ? 0.002 -15.601 27.601 1.00 42.72 213 ASN A N 1
ATOM 1512 C CA . ASN A 1 200 ? 0.832 -14.644 26.881 1.00 36.26 213 ASN A CA 1
ATOM 1513 C C . ASN A 1 200 ? 0.493 -14.678 25.397 1.00 39.25 213 ASN A C 1
ATOM 1514 O O . ASN A 1 200 ? 0.906 -15.585 24.675 1.00 47.59 213 ASN A O 1
ATOM 1519 N N . VAL A 1 201 ? -0.274 -13.692 24.949 1.00 33.18 214 VAL A N 1
ATOM 1520 C CA . VAL A 1 201 ? -0.743 -13.662 23.571 1.00 24.93 214 VAL A CA 1
ATOM 1521 C C . VAL A 1 201 ? 0.358 -13.250 22.595 1.00 21.11 214 VAL A C 1
ATOM 1522 O O . VAL A 1 201 ? 0.464 -13.809 21.502 1.00 17.54 214 VAL A O 1
ATOM 1526 N N . LEU A 1 202 ? 1.182 -12.285 22.987 1.00 21.51 215 LEU A N 1
ATOM 1527 C CA . LEU A 1 202 ? 2.191 -11.761 22.074 1.00 20.71 215 LEU A CA 1
ATOM 1528 C C . LEU A 1 202 ? 3.236 -12.801 21.700 1.00 18.78 215 LEU A C 1
ATOM 1529 O O . LEU A 1 202 ? 3.874 -12.685 20.658 1.00 18.85 215 LEU A O 1
ATOM 1534 N N . ASN A 1 203 ? 3.398 -13.831 22.528 1.00 19.09 216 ASN A N 1
ATOM 1535 C CA . ASN A 1 203 ? 4.331 -14.899 22.194 1.00 20.04 216 ASN A CA 1
ATOM 1536 C C . ASN A 1 203 ? 3.978 -15.555 20.863 1.00 17.46 216 ASN A C 1
ATOM 1537 O O . ASN A 1 203 ? 4.855 -16.034 20.145 1.00 18.94 216 ASN A O 1
ATOM 1542 N N . TYR A 1 204 ? 2.695 -15.559 20.521 1.00 16.36 217 TYR A N 1
ATOM 1543 C CA . TYR A 1 204 ? 2.273 -16.170 19.271 1.00 14.83 217 TYR A CA 1
ATOM 1544 C C . TYR A 1 204 ? 2.743 -15.417 18.030 1.00 14.37 217 TYR A C 1
ATOM 1545 O O . TYR A 1 204 ? 2.662 -15.950 16.926 1.00 15.52 217 TYR A O 1
ATOM 1554 N N . THR A 1 205 ? 3.255 -14.198 18.185 1.00 14.94 218 THR A N 1
ATOM 1555 C CA . THR A 1 205 ? 3.764 -13.492 17.011 1.00 15.21 218 THR A CA 1
ATOM 1556 C C . THR A 1 205 ? 4.985 -14.191 16.427 1.00 14.50 218 THR A C 1
ATOM 1557 O O . THR A 1 205 ? 5.303 -14.010 15.252 1.00 14.99 218 THR A O 1
ATOM 1561 N N . ASN A 1 206 ? 5.686 -14.974 17.246 1.00 16.50 219 ASN A N 1
ATOM 1562 C CA . ASN A 1 206 ? 6.846 -15.715 16.761 1.00 16.74 219 ASN A CA 1
ATOM 1563 C C . ASN A 1 206 ? 6.493 -17.042 16.085 1.00 16.99 219 ASN A C 1
ATOM 1564 O O . ASN A 1 206 ? 7.258 -17.544 15.264 1.00 21.56 219 ASN A O 1
ATOM 1569 N N . SER A 1 207 ? 5.351 -17.623 16.435 1.00 14.98 220 SER A N 1
ATOM 1570 C CA . SER A 1 207 ? 5.053 -18.980 15.982 1.00 16.30 220 SER A CA 1
ATOM 1571 C C . SER A 1 207 ? 4.014 -19.055 14.870 1.00 17.04 220 SER A C 1
ATOM 1572 O O . SER A 1 207 ? 3.907 -20.081 14.206 1.00 20.85 220 SER A O 1
ATOM 1575 N N . ILE A 1 208 ? 3.247 -17.994 14.655 1.00 13.75 221 ILE A N 1
ATOM 1576 C CA . ILE A 1 208 ? 2.258 -18.028 13.581 1.00 14.68 221 ILE A CA 1
ATOM 1577 C C . ILE A 1 208 ? 2.881 -17.693 12.232 1.00 12.09 221 ILE A C 1
ATOM 1578 O O . ILE A 1 208 ? 3.405 -16.593 12.017 1.00 12.96 221 ILE A O 1
ATOM 1583 N N . LYS A 1 209 ? 2.809 -18.668 11.326 1.00 14.70 222 LYS A N 1
ATOM 1584 C CA . LYS A 1 209 ? 3.417 -18.582 10.009 1.00 14.30 222 LYS A CA 1
ATOM 1585 C C . LYS A 1 209 ? 2.379 -18.766 8.914 1.00 14.89 222 LYS A C 1
ATOM 1586 O O . LYS A 1 209 ? 2.716 -18.844 7.732 1.00 19.11 222 LYS A O 1
ATOM 1592 N N . LYS A 1 210 ? 1.118 -18.816 9.312 1.00 12.43 223 LYS A N 1
ATOM 1593 C CA . LYS A 1 210 ? 0.014 -19.071 8.396 1.00 11.67 223 LYS A CA 1
ATOM 1594 C C . LYS A 1 210 ? -0.862 -17.838 8.250 1.00 11.04 223 LYS A C 1
ATOM 1595 O O . LYS A 1 210 ? -0.830 -16.954 9.110 1.00 10.89 223 LYS A O 1
ATOM 1601 N N . PRO A 1 211 ? -1.653 -17.768 7.164 1.00 9.66 224 PRO A N 1
ATOM 1602 C CA . PRO A 1 211 ? -2.442 -16.564 6.902 1.00 10.14 224 PRO A CA 1
ATOM 1603 C C . PRO A 1 211 ? -3.375 -16.205 8.057 1.00 9.04 224 PRO A C 1
ATOM 1604 O O . PRO A 1 211 ? -4.112 -17.036 8.591 1.00 9.42 224 PRO A O 1
ATOM 1608 N N . LEU A 1 212 ? -3.326 -14.929 8.415 1.00 9.25 225 LEU A N 1
ATOM 1609 C CA . LEU A 1 212 ? -3.990 -14.385 9.593 1.00 9.09 225 LEU A CA 1
ATOM 1610 C C . LEU A 1 212 ? -4.559 -13.008 9.257 1.00 8.97 225 LEU A C 1
ATOM 1611 O O . LEU A 1 212 ? -3.836 -12.143 8.768 1.00 10.53 225 LEU A O 1
ATOM 1616 N N . PHE A 1 213 ? -5.843 -12.807 9.517 1.00 8.75 226 PHE A N 1
ATOM 1617 C CA . PHE A 1 213 ? -6.544 -11.553 9.258 1.00 8.61 226 PHE A CA 1
ATOM 1618 C C . PHE A 1 213 ? -6.986 -10.983 10.601 1.00 8.18 226 PHE A C 1
ATOM 1619 O O . PHE A 1 213 ? -7.869 -11.533 11.251 1.00 8.85 226 PHE A O 1
ATOM 1627 N N . LEU A 1 214 ? -6.324 -9.921 11.043 1.00 8.68 227 LEU A N 1
ATOM 1628 C CA . LEU A 1 214 ? -6.622 -9.251 12.302 1.00 9.14 227 LEU A CA 1
ATOM 1629 C C . LEU A 1 214 ? -7.595 -8.111 12.055 1.00 8.71 227 LEU A C 1
ATOM 1630 O O . LEU A 1 214 ? -7.338 -7.276 11.176 1.00 10.37 227 LEU A O 1
ATOM 1635 N N . ILE A 1 215 ? -8.667 -8.040 12.841 1.00 8.64 228 ILE A N 1
ATOM 1636 C CA . ILE A 1 215 ? -9.656 -6.983 12.705 1.00 8.61 228 ILE A CA 1
ATOM 1637 C C . ILE A 1 215 ? -9.824 -6.329 14.062 1.00 9.06 228 ILE A C 1
ATOM 1638 O O . ILE A 1 215 ? -9.993 -7.024 15.068 1.00 9.54 228 ILE A O 1
ATOM 1643 N N . ILE A 1 216 ? -9.763 -5.004 14.129 1.00 8.70 229 ILE A N 1
ATOM 1644 C CA . ILE A 1 216 ? -9.882 -4.319 15.412 1.00 10.20 229 ILE A CA 1
ATOM 1645 C C . ILE A 1 216 ? -10.565 -2.966 15.202 1.00 10.93 229 ILE A C 1
ATOM 1646 O O . ILE A 1 216 ? -10.270 -2.248 14.240 1.00 11.90 229 ILE A O 1
ATOM 1651 N N . GLY A 1 217 ? -11.502 -2.631 16.080 1.00 11.07 230 GLY A N 1
ATOM 1652 C CA . GLY A 1 217 ? -12.285 -1.416 15.928 1.00 14.72 230 GLY A CA 1
ATOM 1653 C C . GLY A 1 217 ? -11.858 -0.276 16.811 1.00 15.94 230 GLY A C 1
ATOM 1654 O O . GLY A 1 217 ? -11.439 -0.474 17.952 1.00 16.08 230 GLY A O 1
ATOM 1655 N N . ARG A 1 218 ? -11.989 0.934 16.277 1.00 16.18 231 ARG A N 1
ATOM 1656 C CA . ARG A 1 218 ? -11.581 2.147 16.973 1.00 18.83 231 ARG A CA 1
ATOM 1657 C C . ARG A 1 218 ? -12.488 2.492 18.154 1.00 17.59 231 ARG A C 1
ATOM 1658 O O . ARG A 1 218 ? -12.105 3.268 19.035 1.00 19.75 231 ARG A O 1
ATOM 1666 N N . ARG A 1 219 ? -13.691 1.927 18.172 1.00 18.27 232 ARG A N 1
ATOM 1667 C CA . ARG A 1 219 ? -14.659 2.213 19.234 1.00 19.36 232 ARG A CA 1
ATOM 1668 C C . ARG A 1 219 ? -14.751 1.050 20.220 1.00 23.80 232 ARG A C 1
ATOM 1669 O O . ARG A 1 219 ? -15.691 0.952 21.013 1.00 20.92 232 ARG A O 1
ATOM 1677 N N . ASP A 1 220 ? -13.761 0.170 20.149 1.00 19.58 233 ASP A N 1
ATOM 1678 C CA . ASP A 1 220 ? -13.632 -0.964 21.052 1.00 16.59 233 ASP A CA 1
ATOM 1679 C C . ASP A 1 220 ? -13.146 -0.490 22.419 1.00 18.83 233 ASP A C 1
ATOM 1680 O O . ASP A 1 220 ? -12.027 0.005 22.531 1.00 18.02 233 ASP A O 1
ATOM 1685 N N . THR A 1 221 ? -13.972 -0.663 23.451 1.00 16.64 234 THR A N 1
ATOM 1686 C CA . THR A 1 221 ? -13.639 -0.178 24.785 1.00 19.85 234 THR A CA 1
ATOM 1687 C C . THR A 1 221 ? -12.954 -1.238 25.655 1.00 17.08 234 THR A C 1
ATOM 1688 O O . THR A 1 221 ? -12.669 -0.997 26.828 1.00 19.67 234 THR A O 1
ATOM 1692 N N . LEU A 1 222 ? -12.659 -2.395 25.063 1.00 15.89 235 LEU A N 1
ATOM 1693 C CA . LEU A 1 222 ? -11.990 -3.489 25.772 1.00 14.70 235 LEU A CA 1
ATOM 1694 C C . LEU A 1 222 ? -10.561 -3.775 25.277 1.00 12.09 235 LEU A C 1
ATOM 1695 O O . LEU A 1 222 ? -9.680 -4.149 26.068 1.00 14.60 235 LEU A O 1
ATOM 1700 N N . VAL A 1 223 ? -10.351 -3.579 23.979 1.00 12.92 236 VAL A N 1
ATOM 1701 C CA . VAL A 1 223 ? -9.075 -3.858 23.325 1.00 12.01 236 VAL A CA 1
ATOM 1702 C C . VAL A 1 223 ? -8.638 -2.612 22.566 1.00 13.97 236 VAL A C 1
ATOM 1703 O O . VAL A 1 223 ? -9.420 -2.069 21.778 1.00 14.82 236 VAL A O 1
ATOM 1707 N N . LYS A 1 224 ? -7.411 -2.161 22.811 1.00 13.33 237 LYS A N 1
ATOM 1708 C CA . LYS A 1 224 ? -6.875 -0.985 22.122 1.00 14.62 237 LYS A CA 1
ATOM 1709 C C . LYS A 1 224 ? -6.336 -1.318 20.751 1.00 12.03 237 LYS A C 1
ATOM 1710 O O . LYS A 1 224 ? -5.689 -2.344 20.568 1.00 13.43 237 LYS A O 1
ATOM 1716 N N . VAL A 1 225 ? -6.565 -0.444 19.780 1.00 12.20 238 VAL A N 1
ATOM 1717 C CA A VAL A 1 225 ? -6.032 -0.661 18.448 0.23 11.67 238 VAL A CA 1
ATOM 1718 C CA B VAL A 1 225 ? -6.031 -0.686 18.444 0.77 11.54 238 VAL A CA 1
ATOM 1719 C C . VAL A 1 225 ? -4.510 -0.836 18.494 1.00 10.74 238 VAL A C 1
ATOM 1720 O O . VAL A 1 225 ? -3.956 -1.646 17.763 1.00 11.02 238 VAL A O 1
ATOM 1727 N N . GLU A 1 226 ? -3.853 -0.098 19.387 1.00 11.16 239 GLU A N 1
ATOM 1728 C CA . GLU A 1 226 ? -2.394 -0.150 19.506 1.00 13.33 239 GLU A CA 1
ATOM 1729 C C . GLU A 1 226 ? -1.893 -1.536 19.876 1.00 11.10 239 GLU A C 1
ATOM 1730 O O . GLU A 1 226 ? -0.771 -1.918 19.509 1.00 11.99 239 GLU A O 1
ATOM 1736 N N . GLU A 1 227 ? -2.706 -2.274 20.628 1.00 12.41 240 GLU A N 1
ATOM 1737 C CA . GLU A 1 227 ? -2.340 -3.611 21.076 1.00 12.17 240 GLU A CA 1
ATOM 1738 C C . GLU A 1 227 ? -2.350 -4.599 19.919 1.00 11.27 240 GLU A C 1
ATOM 1739 O O . GLU A 1 227 ? -1.410 -5.385 19.751 1.00 12.49 240 GLU A O 1
ATOM 1745 N N . VAL A 1 228 ? -3.404 -4.547 19.116 1.00 10.13 241 VAL A N 1
ATOM 1746 C CA . VAL A 1 228 ? -3.488 -5.411 17.944 1.00 11.28 241 VAL A CA 1
ATOM 1747 C C . VAL A 1 228 ? -2.471 -4.959 16.890 1.00 9.92 241 VAL A C 1
ATOM 1748 O O . VAL A 1 228 ? -1.864 -5.796 16.207 1.00 10.39 241 VAL A O 1
ATOM 1752 N N . GLN A 1 229 ? -2.244 -3.649 16.781 1.00 10.14 242 GLN A N 1
ATOM 1753 C CA . GLN A 1 229 ? -1.232 -3.121 15.862 1.00 10.33 242 GLN A CA 1
ATOM 1754 C C . GLN A 1 229 ? 0.148 -3.681 16.202 1.00 10.31 242 GLN A C 1
ATOM 1755 O O . GLN A 1 229 ? 0.906 -4.081 15.295 1.00 10.86 242 GLN A O 1
ATOM 1761 N N . GLU A 1 230 ? 0.481 -3.740 17.491 1.00 10.77 243 GLU A N 1
ATOM 1762 C CA . GLU A 1 230 ? 1.783 -4.264 17.893 1.00 11.78 243 GLU A CA 1
ATOM 1763 C C . GLU A 1 230 ? 1.900 -5.756 17.572 1.00 11.69 243 GLU A C 1
ATOM 1764 O O . GLU A 1 230 ? 2.964 -6.210 17.153 1.00 12.28 243 GLU A O 1
ATOM 1770 N N . PHE A 1 231 ? 0.828 -6.519 17.765 1.00 11.77 244 PHE A N 1
ATOM 1771 C CA . PHE A 1 231 ? 0.835 -7.920 17.359 1.00 11.79 244 PHE A CA 1
ATOM 1772 C C . PHE A 1 231 ? 1.167 -8.050 15.865 1.00 11.13 244 PHE A C 1
ATOM 1773 O O . PHE A 1 231 ? 2.021 -8.855 15.470 1.00 11.91 244 PHE A O 1
ATOM 1781 N N . TYR A 1 232 ? 0.482 -7.254 15.046 1.00 10.83 245 TYR A N 1
ATOM 1782 C CA . TYR A 1 232 ? 0.731 -7.199 13.606 1.00 11.58 245 TYR A CA 1
ATOM 1783 C C . TYR A 1 232 ? 2.181 -6.844 13.278 1.00 11.03 245 TYR A C 1
ATOM 1784 O O . TYR A 1 232 ? 2.819 -7.512 12.452 1.00 11.94 245 TYR A O 1
ATOM 1793 N N . GLU A 1 233 ? 2.708 -5.797 13.908 1.00 10.49 246 GLU A N 1
ATOM 1794 C CA . GLU A 1 233 ? 4.072 -5.370 13.593 1.00 11.77 246 GLU A CA 1
ATOM 1795 C C . GLU A 1 233 ? 5.072 -6.478 13.878 1.00 12.43 246 GLU A C 1
ATOM 1796 O O . GLU A 1 233 ? 6.015 -6.681 13.109 1.00 14.82 246 GLU A O 1
ATOM 1802 N N . ARG A 1 234 ? 4.880 -7.199 14.978 1.00 11.66 247 ARG A N 1
ATOM 1803 C CA . ARG A 1 234 ? 5.794 -8.293 15.304 1.00 12.94 247 ARG A CA 1
ATOM 1804 C C . ARG A 1 234 ? 5.617 -9.484 14.360 1.00 11.84 247 ARG A C 1
ATOM 1805 O O . ARG A 1 234 ? 6.596 -10.025 13.831 1.00 13.23 247 ARG A O 1
ATOM 1813 N N . ASN A 1 235 ? 4.378 -9.895 14.143 1.00 11.43 248 ASN A N 1
ATOM 1814 C CA . ASN A 1 235 ? 4.137 -11.106 13.364 1.00 10.66 248 ASN A CA 1
ATOM 1815 C C . ASN A 1 235 ? 4.489 -10.949 11.891 1.00 11.30 248 ASN A C 1
ATOM 1816 O O . ASN A 1 235 ? 4.894 -11.911 11.247 1.00 11.88 248 ASN A O 1
ATOM 1821 N N . LYS A 1 236 ? 4.385 -9.742 11.352 1.00 11.39 249 LYS A N 1
ATOM 1822 C CA . LYS A 1 236 ? 4.598 -9.583 9.914 1.00 11.49 249 LYS A CA 1
ATOM 1823 C C . LYS A 1 236 ? 6.039 -9.854 9.497 1.00 12.65 249 LYS A C 1
ATOM 1824 O O . LYS A 1 236 ? 6.317 -10.106 8.321 1.00 13.24 249 LYS A O 1
ATOM 1830 N N . HIS A 1 237 ? 6.965 -9.820 10.444 1.00 13.38 250 HIS A N 1
ATOM 1831 C CA . HIS A 1 237 ? 8.349 -10.121 10.103 1.00 15.51 250 HIS A CA 1
ATOM 1832 C C . HIS A 1 237 ? 8.625 -11.607 9.943 1.00 16.24 250 HIS A C 1
ATOM 1833 O O . HIS A 1 237 ? 9.644 -11.981 9.361 1.00 16.65 250 HIS A O 1
ATOM 1840 N N . VAL A 1 238 ? 7.740 -12.460 10.434 1.00 14.02 251 VAL A N 1
ATOM 1841 C CA . VAL A 1 238 ? 7.916 -13.895 10.199 1.00 16.41 251 VAL A CA 1
ATOM 1842 C C . VAL A 1 238 ? 6.765 -14.512 9.413 1.00 15.20 251 VAL A C 1
ATOM 1843 O O . VAL A 1 238 ? 6.846 -15.670 9.010 1.00 17.32 251 VAL A O 1
ATOM 1847 N N . ASN A 1 239 ? 5.705 -13.742 9.198 1.00 11.95 252 ASN A N 1
ATOM 1848 C CA . ASN A 1 239 ? 4.504 -14.213 8.516 1.00 11.72 252 ASN A CA 1
ATOM 1849 C C . ASN A 1 239 ? 4.190 -13.296 7.344 1.00 11.45 252 ASN A C 1
ATOM 1850 O O . ASN A 1 239 ? 3.733 -12.177 7.546 1.00 12.54 252 ASN A O 1
ATOM 1855 N N . PRO A 1 240 ? 4.424 -13.762 6.106 1.00 11.77 253 PRO A N 1
ATOM 1856 C CA . PRO A 1 240 ? 4.178 -12.898 4.946 1.00 12.96 253 PRO A CA 1
ATOM 1857 C C . PRO A 1 240 ? 2.706 -12.770 4.599 1.00 12.98 253 PRO A C 1
ATOM 1858 O O . PRO A 1 240 ? 2.374 -12.039 3.664 1.00 13.64 253 PRO A O 1
ATOM 1862 N N . ASN A 1 241 ? 1.842 -13.448 5.339 1.00 10.44 254 ASN A N 1
ATOM 1863 C CA . ASN A 1 241 ? 0.419 -13.395 5.030 1.00 10.68 254 ASN A CA 1
ATOM 1864 C C . ASN A 1 241 ? -0.443 -12.943 6.197 1.00 10.43 254 ASN A C 1
ATOM 1865 O O . ASN A 1 241 ? -1.582 -13.373 6.329 1.00 11.81 254 ASN A O 1
ATOM 1870 N N . VAL A 1 242 ? 0.088 -12.053 7.033 1.00 11.08 255 VAL A N 1
ATOM 1871 C CA . VAL A 1 242 ? -0.735 -11.429 8.065 1.00 10.78 255 VAL A CA 1
ATOM 1872 C C . VAL A 1 242 ? -1.209 -10.070 7.570 1.00 10.21 255 VAL A C 1
ATOM 1873 O O . VAL A 1 242 ? -0.480 -9.343 6.893 1.00 12.04 255 VAL A O 1
ATOM 1877 N N . GLU A 1 243 ? -2.471 -9.774 7.847 1.00 10.54 256 GLU A N 1
ATOM 1878 C CA . GLU A 1 243 ? -3.091 -8.515 7.452 1.00 13.69 256 GLU A CA 1
ATOM 1879 C C . GLU A 1 243 ? -3.793 -7.898 8.640 1.00 11.32 256 GLU A C 1
ATOM 1880 O O . GLU A 1 243 ? -4.236 -8.612 9.541 1.00 11.39 256 GLU A O 1
ATOM 1886 N N . LEU A 1 244 ? -3.932 -6.581 8.609 1.00 11.33 257 LEU A N 1
ATOM 1887 C CA . LEU A 1 244 ? -4.593 -5.833 9.661 1.00 11.41 257 LEU A CA 1
ATOM 1888 C C . LEU A 1 244 ? -5.655 -4.912 9.072 1.00 11.22 257 LEU A C 1
ATOM 1889 O O . LEU A 1 244 ? -5.374 -4.184 8.110 1.00 12.81 257 LEU A O 1
ATOM 1894 N N . TRP A 1 245 ? -6.855 -4.934 9.641 1.00 9.50 258 TRP A N 1
ATOM 1895 C CA . TRP A 1 245 ? -7.908 -3.995 9.275 1.00 8.95 258 TRP A CA 1
ATOM 1896 C C . TRP A 1 245 ? -8.381 -3.271 10.529 1.00 10.54 258 TRP A C 1
ATOM 1897 O O . TRP A 1 245 ? -8.917 -3.910 11.444 1.00 10.32 258 TRP A O 1
ATOM 1908 N N . VAL A 1 246 ? -8.153 -1.963 10.586 1.00 10.77 259 VAL A N 1
ATOM 1909 C CA . VAL A 1 246 ? -8.641 -1.138 11.678 1.00 11.49 259 VAL A CA 1
ATOM 1910 C C . VAL A 1 246 ? -9.954 -0.510 11.235 1.00 11.89 259 VAL A C 1
ATOM 1911 O O . VAL A 1 246 ? -10.006 0.181 10.212 1.00 13.99 259 VAL A O 1
ATOM 1915 N N . THR A 1 247 ? -11.017 -0.751 12.000 1.00 12.12 260 THR A N 1
ATOM 1916 C CA . THR A 1 247 ? -12.356 -0.344 11.586 1.00 13.30 260 THR A CA 1
ATOM 1917 C C . THR A 1 247 ? -12.919 0.724 12.521 1.00 14.21 260 THR A C 1
ATOM 1918 O O . THR A 1 247 ? -12.325 1.031 13.550 1.00 14.76 260 THR A O 1
ATOM 1922 N N . ASP A 1 248 ? -14.081 1.272 12.173 1.00 14.63 261 ASP A N 1
ATOM 1923 C CA . ASP A 1 248 ? -14.728 2.290 13.001 1.00 17.11 261 ASP A CA 1
ATOM 1924 C C . ASP A 1 248 ? -15.792 1.734 13.940 1.00 18.07 261 ASP A C 1
ATOM 1925 O O . ASP A 1 248 ? -16.644 2.482 14.421 1.00 21.63 261 ASP A O 1
ATOM 1930 N N . ALA A 1 249 ? -15.742 0.439 14.219 1.00 14.98 262 ALA A N 1
ATOM 1931 C CA . ALA A 1 249 ? -16.818 -0.213 14.960 1.00 15.13 262 ALA A CA 1
ATOM 1932 C C . ALA A 1 249 ? -16.443 -0.509 16.408 1.00 14.68 262 ALA A C 1
ATOM 1933 O O . ALA A 1 249 ? -15.267 -0.461 16.775 1.00 15.91 262 ALA A O 1
ATOM 1935 N N . PRO A 1 250 ? -17.455 -0.803 17.249 1.00 17.34 263 PRO A N 1
ATOM 1936 C CA . PRO A 1 250 ? -17.199 -1.277 18.615 1.00 14.69 263 PRO A CA 1
ATOM 1937 C C . PRO A 1 250 ? -16.711 -2.724 18.642 1.00 15.44 263 PRO A C 1
ATOM 1938 O O . PRO A 1 250 ? -16.707 -3.388 17.626 1.00 14.69 263 PRO A O 1
ATOM 1942 N N . HIS A 1 251 ? -16.325 -3.192 19.824 1.00 15.64 264 HIS A N 1
ATOM 1943 C CA . HIS A 1 251 ? -15.878 -4.566 20.044 1.00 13.58 264 HIS A CA 1
ATOM 1944 C C . HIS A 1 251 ? -16.788 -5.602 19.371 1.00 14.03 264 HIS A C 1
ATOM 1945 O O . HIS A 1 251 ? -18.008 -5.581 19.568 1.00 13.85 264 HIS A O 1
ATOM 1952 N N . VAL A 1 252 ? -16.171 -6.491 18.588 1.00 13.28 265 VAL A N 1
ATOM 1953 C CA . VAL A 1 252 ? -16.786 -7.555 17.768 1.00 14.18 265 VAL A CA 1
ATOM 1954 C C . VAL A 1 252 ? -17.985 -7.157 16.905 1.00 13.27 265 VAL A C 1
ATOM 1955 O O . VAL A 1 252 ? -18.676 -8.024 16.386 1.00 15.41 265 VAL A O 1
ATOM 1959 N N . ARG A 1 253 ? -18.192 -5.869 16.681 1.00 14.65 266 ARG A N 1
ATOM 1960 C CA . ARG A 1 253 ? -19.372 -5.475 15.916 1.00 13.52 266 ARG A CA 1
ATOM 1961 C C . ARG A 1 253 ? -19.092 -4.874 14.543 1.00 13.38 266 ARG A C 1
ATOM 1962 O O . ARG A 1 253 ? -19.989 -4.276 13.946 1.00 13.29 266 ARG A O 1
ATOM 1970 N N . THR A 1 254 ? -17.883 -5.052 14.016 1.00 11.10 267 THR A N 1
ATOM 1971 C CA . THR A 1 254 ? -17.644 -4.641 12.636 1.00 12.49 267 THR A CA 1
ATOM 1972 C C . THR A 1 254 ? -18.629 -5.355 11.703 1.00 11.51 267 THR A C 1
ATOM 1973 O O . THR A 1 254 ? -19.169 -4.747 10.777 1.00 12.35 267 THR A O 1
ATOM 1977 N N . ILE A 1 255 ? -18.885 -6.638 11.945 1.00 11.19 268 ILE A N 1
ATOM 1978 C CA . ILE A 1 255 ? -19.774 -7.390 11.054 1.00 11.38 268 ILE A CA 1
ATOM 1979 C C . ILE A 1 255 ? -21.219 -6.869 11.130 1.00 13.48 268 ILE A C 1
ATOM 1980 O O . ILE A 1 255 ? -21.996 -7.020 10.177 1.00 14.18 268 ILE A O 1
ATOM 1985 N N . GLN A 1 256 ? -21.567 -6.235 12.246 1.00 13.01 269 GLN A N 1
ATOM 1986 C CA . GLN A 1 256 ? -22.899 -5.673 12.431 1.00 15.03 269 GLN A CA 1
ATOM 1987 C C . GLN A 1 256 ? -23.023 -4.275 11.832 1.00 15.01 269 GLN A C 1
ATOM 1988 O O . GLN A 1 256 ? -24.022 -3.949 11.180 1.00 17.92 269 GLN A O 1
ATOM 1994 N N . VAL A 1 257 ? -22.017 -3.441 12.055 1.00 13.80 270 VAL A N 1
ATOM 1995 C CA . VAL A 1 257 ? -22.071 -2.054 11.615 1.00 16.62 270 VAL A CA 1
ATOM 1996 C C . VAL A 1 257 ? -21.655 -1.912 10.151 1.00 16.09 270 VAL A C 1
ATOM 1997 O O . VAL A 1 257 ? -22.199 -1.073 9.423 1.00 17.10 270 VAL A O 1
ATOM 2001 N N . PHE A 1 258 ? -20.708 -2.744 9.719 1.00 14.07 271 PHE A N 1
ATOM 2002 C CA . PHE A 1 258 ? -20.213 -2.716 8.344 1.00 14.75 271 PHE A CA 1
ATOM 2003 C C . PHE A 1 258 ? -20.309 -4.106 7.710 1.00 14.09 271 PHE A C 1
ATOM 2004 O O . PHE A 1 258 ? -19.292 -4.704 7.338 1.00 12.79 271 PHE A O 1
ATOM 2012 N N . PRO A 1 259 ? -21.534 -4.633 7.570 1.00 12.80 272 PRO A N 1
ATOM 2013 C CA . PRO A 1 259 ? -21.668 -6.016 7.102 1.00 13.90 272 PRO A CA 1
ATOM 2014 C C . PRO A 1 259 ? -21.127 -6.243 5.694 1.00 13.65 272 PRO A C 1
ATOM 2015 O O . PRO A 1 259 ? -20.463 -7.252 5.467 1.00 13.60 272 PRO A O 1
ATOM 2019 N N . GLU A 1 260 ? -21.385 -5.330 4.762 1.00 14.64 273 GLU A N 1
ATOM 2020 C CA . GLU A 1 260 ? -20.945 -5.544 3.392 1.00 14.33 273 GLU A CA 1
ATOM 2021 C C . GLU A 1 260 ? -19.429 -5.584 3.301 1.00 13.59 273 GLU A C 1
ATOM 2022 O O . GLU A 1 260 ? -18.865 -6.439 2.620 1.00 13.24 273 GLU A O 1
ATOM 2028 N N . GLU A 1 261 ? -18.762 -4.665 3.982 1.00 13.80 274 GLU A N 1
ATOM 2029 C CA . GLU A 1 261 ? -17.312 -4.621 3.911 1.00 13.55 274 GLU A CA 1
ATOM 2030 C C . GLU A 1 261 ? -16.681 -5.788 4.659 1.00 12.88 274 GLU A C 1
ATOM 2031 O O . GLU A 1 261 ? -15.707 -6.361 4.183 1.00 11.81 274 GLU A O 1
ATOM 2037 N N . TRP A 1 262 ? -17.233 -6.149 5.816 1.00 10.70 275 TRP A N 1
ATOM 2038 C CA . TRP A 1 262 ? -16.699 -7.283 6.559 1.00 10.55 275 TRP A CA 1
ATOM 2039 C C . TRP A 1 262 ? -16.778 -8.544 5.714 1.00 9.78 275 TRP A C 1
ATOM 2040 O O . TRP A 1 262 ? -15.798 -9.287 5.575 1.00 9.86 275 TRP A O 1
ATOM 2051 N N . LYS A 1 263 ?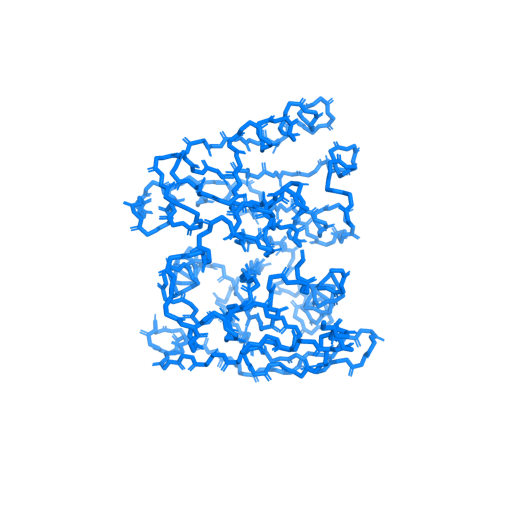 -17.949 -8.791 5.125 1.00 10.43 276 LYS A N 1
ATOM 2052 C CA . LYS A 1 263 ? -18.149 -10.005 4.338 1.00 10.48 276 LYS A CA 1
ATOM 2053 C C . LYS A 1 263 ? -17.324 -9.974 3.057 1.00 11.35 276 LYS A C 1
ATOM 2054 O O . LYS A 1 263 ? -16.808 -11.006 2.625 1.00 11.03 276 LYS A O 1
ATOM 2060 N N . SER A 1 264 ? -17.165 -8.805 2.445 1.00 11.23 277 SER A N 1
ATOM 2061 C CA . SER A 1 264 ? -16.340 -8.716 1.247 1.00 13.35 277 SER A CA 1
ATOM 2062 C C . SER A 1 264 ? -14.873 -9.038 1.568 1.00 11.16 277 SER A C 1
ATOM 2063 O O . SER A 1 264 ? -14.234 -9.850 0.889 1.00 11.79 277 SER A O 1
ATOM 2066 N N . ARG A 1 265 ? -14.341 -8.412 2.613 1.00 11.35 278 ARG A N 1
ATOM 2067 C CA . ARG A 1 265 ? -12.940 -8.617 2.947 1.00 10.78 278 ARG A CA 1
ATOM 2068 C C . ARG A 1 265 ? -12.663 -10.018 3.477 1.00 10.78 278 ARG A C 1
ATOM 2069 O O . ARG A 1 265 ? -11.689 -10.657 3.073 1.00 10.83 278 ARG A O 1
ATOM 2077 N N . VAL A 1 266 ? -13.507 -10.507 4.381 1.00 10.05 279 VAL A N 1
ATOM 2078 C CA . VAL A 1 266 ? -13.298 -11.847 4.906 1.00 9.60 279 VAL A CA 1
ATOM 2079 C C . VAL A 1 266 ? -13.573 -12.891 3.820 1.00 9.11 279 VAL A C 1
ATOM 2080 O O . VAL A 1 266 ? -12.864 -13.901 3.733 1.00 10.16 279 VAL A O 1
ATOM 2084 N N . GLY A 1 267 ? -14.572 -12.652 2.975 1.00 10.31 280 GLY A N 1
ATOM 2085 C CA . GLY A 1 267 ? -14.829 -13.546 1.862 1.00 10.12 280 GLY A CA 1
ATOM 2086 C C . GLY A 1 267 ? -13.625 -13.667 0.935 1.00 10.14 280 GLY A C 1
ATOM 2087 O O . GLY A 1 267 ? -13.278 -14.766 0.491 1.00 10.74 280 GLY A O 1
ATOM 2088 N N . GLU A 1 268 ? -12.977 -12.545 0.620 1.00 10.10 281 GLU A N 1
ATOM 2089 C CA . GLU A 1 268 ? -11.784 -12.586 -0.229 1.00 10.77 281 GLU A CA 1
ATOM 2090 C C . GLU A 1 268 ? -10.636 -13.345 0.453 1.00 9.94 281 GLU A C 1
ATOM 2091 O O . GLU A 1 268 ? -9.925 -14.119 -0.186 1.00 10.96 281 GLU A O 1
ATOM 2097 N N . PHE A 1 269 ? -10.441 -13.101 1.744 1.00 9.55 282 PHE A N 1
ATOM 2098 C CA . PHE A 1 269 ? -9.410 -13.801 2.515 1.00 9.85 282 PHE A CA 1
ATOM 2099 C C . PHE A 1 269 ? -9.645 -15.314 2.497 1.00 8.98 282 PHE A C 1
ATOM 2100 O O . PHE A 1 269 ? -8.738 -16.096 2.211 1.00 9.84 282 PHE A O 1
ATOM 2108 N N . LEU A 1 270 ? -10.872 -15.738 2.789 1.00 9.84 283 LEU A N 1
ATOM 2109 C CA . LEU A 1 270 ? -11.170 -17.170 2.797 1.00 10.23 283 LEU A CA 1
ATOM 2110 C C . LEU A 1 270 ? -11.034 -17.787 1.415 1.00 10.24 283 LEU A C 1
ATOM 2111 O O . LEU A 1 270 ? -10.503 -18.887 1.281 1.00 11.89 283 LEU A O 1
ATOM 2116 N N . LYS A 1 271 ? -11.495 -17.095 0.377 1.00 10.75 284 LYS A N 1
ATOM 2117 C CA . LYS A 1 271 ? -11.350 -17.616 -0.977 1.00 14.61 284 LYS A CA 1
ATOM 2118 C C . LYS A 1 271 ? -9.875 -17.797 -1.309 1.00 12.63 284 LYS A C 1
ATOM 2119 O O . LYS A 1 271 ? -9.488 -18.777 -1.956 1.00 14.70 284 LYS A O 1
ATOM 2125 N N . ARG A 1 272 ? -9.046 -16.855 -0.880 1.00 11.97 285 ARG A N 1
ATOM 2126 C CA . ARG A 1 272 ? -7.611 -16.919 -1.141 1.00 13.09 285 ARG A CA 1
ATOM 2127 C C . ARG A 1 272 ? -6.957 -18.185 -0.573 1.00 12.43 285 ARG A C 1
ATOM 2128 O O . ARG A 1 272 ? -6.106 -18.798 -1.231 1.00 14.00 285 ARG A O 1
ATOM 2136 N N . TRP A 1 273 ? -7.354 -18.586 0.635 1.00 12.38 286 TRP A N 1
ATOM 2137 C CA . TRP A 1 273 ? -6.675 -19.682 1.342 1.00 13.54 286 TRP A CA 1
ATOM 2138 C C . TRP A 1 273 ? -7.435 -21.008 1.384 1.00 15.28 286 TRP A C 1
ATOM 2139 O O . TRP A 1 273 ? -6.819 -22.070 1.462 1.00 17.80 286 TRP A O 1
ATOM 2150 N N . MET A 1 274 ? -8.759 -20.969 1.328 1.00 15.88 287 MET A N 1
ATOM 2151 C CA . MET A 1 274 ? -9.544 -22.202 1.414 1.00 17.25 287 MET A CA 1
ATOM 2152 C C . MET A 1 274 ? -9.672 -22.913 0.072 1.00 32.18 287 MET A C 1
ATOM 2153 O O . MET A 1 274 ? -9.952 -24.110 0.025 1.00 32.44 287 MET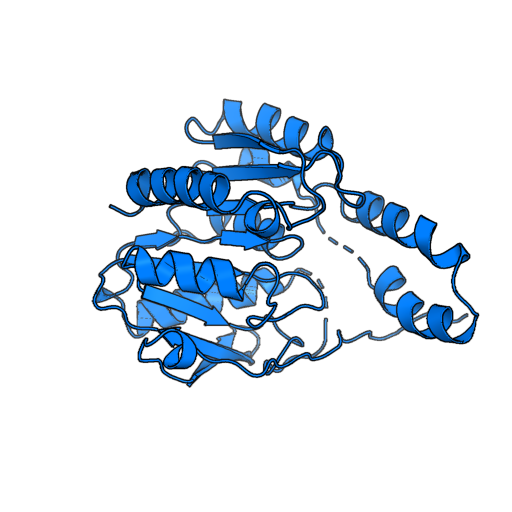 A O 1
ATOM 2158 N N . GLY A 1 275 ? -9.492 -22.166 -1.014 1.00 38.43 288 GLY A N 1
ATOM 2159 C CA . GLY A 1 275 ? -9.580 -22.731 -2.348 1.00 42.83 288 GLY A CA 1
ATOM 2160 C C . GLY A 1 275 ? -10.925 -22.487 -3.003 1.00 49.04 288 GLY A C 1
ATOM 2161 O O . GLY A 1 275 ? -11.373 -21.346 -3.116 1.00 55.50 288 GLY A O 1
#

InterPro domains:
  IPR000383 Xaa-Pro dipeptidyl-peptidase-like domain [PF02129] (82-172)
  IPR029058 Alpha/Beta hydrolase fold [G3DSA:3.40.50.1820] (42-288)
  IPR029058 Alpha/Beta hydrolase fold [SSF53474] (26-287)
  IPR052920 Potential DNA-binding regulatory protein [PTHR43358] (40-265)

Nearest PDB structures (foldseek):
  5g5c-assembly1_A-2  TM=1.004E+00  e=8.858E-60  Pyrococcus furiosus
  5lcn-assembly1_C  TM=9.874E-01  e=5.426E-54  Pyrococcus furiosus DSM 3638
  5g5m-assembly1_A  TM=9.838E-01  e=4.703E-52  Pyrococcus furiosus
  5lcn-assembly2_B  TM=9.844E-01  e=7.214E-52  Pyrococcus furiosus DSM 3638
  5g5m-assembly1_B  TM=9.630E-01  e=4.703E-52  Pyrococcus furiosus

B-factor: mean 19.59, std 11.01, range [7.43, 86.66]

Organism: Pyrococcus furiosus (strain ATCC 43587 / DSM 3638 / JCM 8422 / Vc1) (NCBI:txid186497)

Foldseek 3Di:
DPADPADFADADADDDDCVNLVFDWDWDWWAFPVGWTWIKIWTQLPAQAEEEEAEAGSAACVPPLFNVLVVSLCSVLRATYIYIGFDSYHPTHDGDVCSLRVVLRSVCCCCVPPNSRHVEYEYEYFECGLLSNLVCLQPPVRHAEYERAQYAQDQVQLLVLVVVPLVPDDPVVNVVPPNVSVVTDHSLVSLVRRAHAYEYEEECQESRHHPVSVVVSCVSNCVRHVHYYYHYHHDYGSNCCPVPVVVVSVVVSVVCVVTRD

Solvent-accessible surface area: 12335 Å² total; per-residue (Å²): 178,192,39,89,195,86,13,60,6,53,116,83,77,29,155,6,43,0,161,88,25,103,47,106,52,112,92,27,114,3,61,6,141,62,109,19,93,1,16,1,2,5,0,55,40,67,16,51,50,0,0,0,1,1,0,3,36,50,20,2,0,13,15,115,56,8,0,68,28,0,0,61,11,0,3,153,88,33,10,0,0,0,0,2,0,1,11,0,0,2,105,2,28,27,163,60,134,105,6,8,32,0,0,81,9,0,3,129,41,0,68,89,78,68,68,103,38,0,119,113,0,0,0,0,0,0,20,33,0,0,20,9,1,0,58,0,5,34,76,7,169,62,0,30,0,0,0,0,1,2,0,5,4,72,47,104,100,6,14,55,51,16,106,165,114,41,93,181,59,64,132,170,53,85,80,129,37,64,21,40,19,93,78,69,108,89,2,18,89,24,4,107,55,0,118,66,12,1,3,0,0,0,3,137,162,16,80,55,1,97,33,113,12,0,64,64,0,47,56,109,0,82,142,64,2,117,51,14,64,39,19,35,5,65,0,49,29,12,84,3,2,85,75,68,41,138,76,0,64,60,86,0,8,107,1,0,137,127,70,4,56

Sequence (261 aa):
HHGYKMVNPPRVVGNWTPKDLSSFEYKKDVEITTEDNVKLSGWWIDNGSDKTVIPLHGYTSSRWAEHYMRPVIEFLLKEGYNVLAFDFRAHGKSGGKYDKEILDLKAGVKWLKDNYPEKSKRIGVVIGFSMMGALVAIRGLSEVKEICCGVADSPPIYLDKTGARGMKYFAKLPEWLYSFVKPFSELFINVLNYTNSIKKPLFLIIGRRDTLVKVVEEVQEFYERNKHVNPNVELWVTDAPHVRTIQVFPEEWKSRVGEFLKRWMG